Protein AF-A0A8J4CU99-F1 (afdb_monomer_lite)

Foldseek 3Di:
DDDDDDDDDPDQDEDEDQAPDDPVPDPDVPPDDDAAHWYWYAYPVRLPAQAIEIEDEPRHDPVSVVVVCVVSVVSNHDYDYFHPAQLTPPRVVLLLQLQVLLVCVVVPVDQNVVQFVCCCVVVVDPTRSPLVQLVCWLVSSQVSLVRNCVRVVDCSSPGRVSSVVQVVVVQTHVVSCGHSDGHDPVVVVVVVVPPDPPDPDDDDDDDDDDDDD

pLDDT: mean 76.13, std 28.16, range [18.03, 98.81]

Secondary structure (DSSP, 8-state):
--------TTS--EEEESSSPPTTS-----SS--TT-EEEEEPSSTTT--EEEEEE-TT--HHHHHHHHHHHHHTT-EEEEEES-TTTTHHHHHHHHHHHHHHHHHTTSS-HHHHHHHHHHHH--SS-HHHHHHHH-HHHHHHHHHHHHHHHT-GGGPPPHHHHHHHHTT--BGGGTBSSSB--HHHHHHHHHTS------------PPP---

Radius of gyration: 19.96 Å; chains: 1; bounding box: 49×44×49 Å

Structure (mmCIF, N/CA/C/O backbone):
data_AF-A0A8J4CU99-F1
#
_entry.id   AF-A0A8J4CU99-F1
#
loop_
_atom_site.group_PDB
_atom_site.id
_atom_site.type_symbol
_atom_site.label_atom_id
_atom_site.label_alt_id
_atom_site.label_comp_id
_atom_site.label_asym_id
_atom_site.label_entity_id
_atom_site.label_seq_id
_atom_site.pdbx_PDB_ins_code
_atom_site.Cartn_x
_atom_site.Cartn_y
_atom_site.Cartn_z
_atom_site.occupancy
_atom_site.B_iso_or_equiv
_atom_site.auth_seq_id
_atom_site.auth_comp_id
_atom_site.auth_asym_id
_atom_site.auth_atom_id
_atom_site.pdbx_PDB_model_num
ATOM 1 N N . MET A 1 1 ? -27.241 -23.801 5.146 1.00 23.47 1 MET A N 1
ATOM 2 C CA . MET A 1 1 ? -27.797 -23.523 6.485 1.00 23.47 1 MET A CA 1
ATOM 3 C C . MET A 1 1 ? -26.844 -22.565 7.186 1.00 23.47 1 MET A C 1
ATOM 5 O O . MET A 1 1 ? -25.828 -22.997 7.704 1.00 23.47 1 MET A O 1
ATOM 9 N N . HIS A 1 2 ? -27.080 -21.258 7.044 1.00 20.94 2 HIS A N 1
ATOM 10 C CA . HIS A 1 2 ? -26.282 -20.214 7.691 1.00 20.94 2 HIS A CA 1
ATOM 11 C C . HIS A 1 2 ? -26.935 -19.904 9.037 1.00 20.94 2 HIS A C 1
ATOM 13 O O . HIS A 1 2 ? -28.030 -19.348 9.075 1.00 20.94 2 HIS A O 1
ATOM 19 N N . SER A 1 3 ? -26.286 -20.301 10.127 1.00 18.03 3 SER A N 1
ATOM 20 C CA . SER A 1 3 ? -26.718 -19.954 11.478 1.00 18.03 3 SER A CA 1
ATOM 21 C C . SER A 1 3 ? -26.301 -18.515 11.772 1.00 18.03 3 SER A C 1
ATOM 23 O O . SER A 1 3 ? -25.169 -18.248 12.167 1.00 18.03 3 SER A O 1
ATOM 25 N N . SER A 1 4 ? -27.210 -17.573 11.537 1.00 20.98 4 SER A N 1
ATOM 26 C CA . SER A 1 4 ? -27.102 -16.212 12.058 1.00 20.98 4 SER A CA 1
ATOM 27 C C . SER A 1 4 ? -27.555 -16.223 13.514 1.00 20.98 4 SER A C 1
ATOM 29 O O . SER A 1 4 ? -28.749 -16.256 13.795 1.00 20.98 4 SER A O 1
ATOM 31 N N . VAL A 1 5 ? -26.604 -16.214 14.443 1.00 19.91 5 VAL A N 1
ATOM 32 C CA . VAL A 1 5 ? -26.898 -15.981 15.859 1.00 19.91 5 VAL A CA 1
ATOM 33 C C . VAL A 1 5 ? -27.172 -14.484 16.026 1.00 19.91 5 VAL A C 1
ATOM 35 O O . VAL A 1 5 ? -26.276 -13.660 15.855 1.00 19.91 5 VAL A O 1
ATOM 38 N N . HIS A 1 6 ? -28.432 -14.128 16.284 1.00 22.41 6 HIS A N 1
ATOM 39 C CA . HIS A 1 6 ? -28.794 -12.820 16.830 1.00 22.41 6 HIS A CA 1
ATOM 40 C C . HIS A 1 6 ? -28.387 -12.799 18.308 1.00 22.41 6 HIS A C 1
ATOM 42 O O . HIS A 1 6 ? -28.876 -13.615 19.085 1.00 22.41 6 HIS A O 1
ATOM 48 N N . CYS A 1 7 ? -27.499 -11.879 18.686 1.00 20.30 7 CYS A N 1
ATOM 49 C CA . CYS A 1 7 ? -27.219 -11.547 20.083 1.00 20.30 7 CYS A CA 1
ATOM 50 C C . CYS A 1 7 ? -27.719 -10.128 20.381 1.00 20.30 7 CYS A C 1
ATOM 52 O O . CYS A 1 7 ? 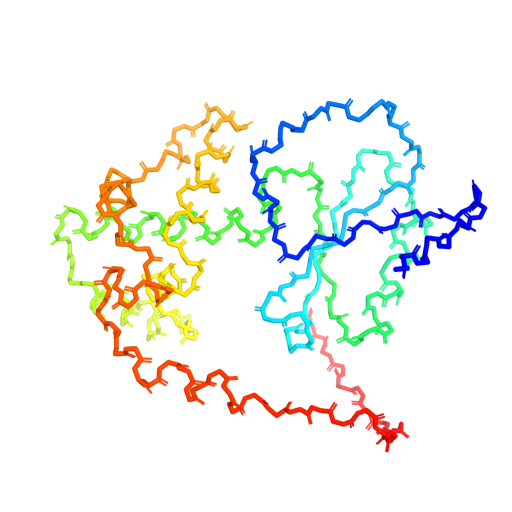-27.592 -9.233 19.543 1.00 20.30 7 CYS A O 1
ATOM 54 N N . ASP A 1 8 ? -28.297 -9.971 21.571 1.00 21.59 8 ASP A N 1
ATOM 55 C CA . ASP A 1 8 ? -29.027 -8.800 22.058 1.00 21.59 8 ASP A CA 1
ATOM 56 C C . ASP A 1 8 ? -28.278 -7.456 21.975 1.00 21.59 8 ASP A C 1
ATOM 58 O O . ASP A 1 8 ? -27.052 -7.364 22.053 1.00 21.59 8 ASP A O 1
ATOM 62 N N . HIS A 1 9 ? -29.077 -6.390 21.871 1.00 28.03 9 HIS A N 1
ATOM 63 C CA . HIS A 1 9 ? -28.751 -4.978 21.614 1.00 28.03 9 HIS A CA 1
ATOM 64 C C . HIS A 1 9 ? -27.894 -4.228 22.665 1.00 28.03 9 HIS A C 1
ATOM 66 O O . HIS A 1 9 ? -27.931 -2.999 22.713 1.00 28.03 9 HIS A O 1
ATOM 72 N N . HIS A 1 10 ? -27.079 -4.906 23.475 1.00 27.59 10 HIS A N 1
ATOM 73 C CA . HIS A 1 10 ? -26.341 -4.264 24.577 1.00 27.59 10 HIS A CA 1
ATOM 74 C C . HIS A 1 10 ? -24.817 -4.462 24.591 1.00 27.59 10 HIS A C 1
ATOM 76 O O . HIS A 1 10 ? -24.167 -4.026 25.540 1.00 27.59 10 HIS A O 1
ATOM 82 N N . LEU A 1 11 ? -24.212 -5.049 23.552 1.00 27.56 11 LEU A N 1
ATOM 83 C CA . LEU A 1 11 ? -22.755 -5.235 23.492 1.00 27.56 11 LEU A CA 1
ATOM 84 C C . LEU A 1 11 ? -22.068 -4.250 22.524 1.00 27.56 11 LEU A C 1
ATOM 86 O O . LEU A 1 11 ? -22.518 -4.111 21.383 1.00 27.56 11 LEU A O 1
ATOM 90 N N . PRO A 1 12 ? -20.962 -3.591 22.936 1.00 39.47 12 PRO A N 1
ATOM 91 C CA . PRO A 1 12 ? -20.172 -2.730 22.059 1.00 39.47 12 PRO A CA 1
ATOM 92 C C . PRO A 1 12 ? -19.616 -3.548 20.885 1.00 39.47 12 PRO A C 1
ATOM 94 O O . PRO A 1 12 ? -18.870 -4.511 21.066 1.00 39.47 12 PRO A O 1
ATOM 97 N N . PHE A 1 13 ? -20.019 -3.188 19.666 1.00 40.94 13 PHE A N 1
ATOM 98 C CA . PHE A 1 13 ? -19.756 -3.986 18.471 1.00 40.94 13 PHE A CA 1
ATOM 99 C C . PHE A 1 13 ? -18.403 -3.602 17.857 1.00 40.94 13 PHE A C 1
ATOM 101 O O . PHE A 1 13 ? -18.239 -2.508 17.312 1.00 40.94 13 PHE A O 1
ATOM 108 N N . ALA A 1 14 ? -17.433 -4.514 17.913 1.00 43.56 14 ALA A N 1
ATOM 109 C CA . ALA A 1 14 ? -16.192 -4.396 17.160 1.00 43.56 14 ALA A CA 1
ATOM 110 C C . ALA A 1 14 ? -16.383 -4.980 15.755 1.00 43.56 14 ALA A C 1
ATOM 112 O O . ALA A 1 14 ? -16.791 -6.132 15.602 1.00 43.56 14 ALA A O 1
ATOM 113 N N . ARG A 1 15 ? -16.098 -4.194 14.711 1.00 43.00 15 ARG A N 1
ATOM 114 C CA . ARG A 1 15 ? -16.152 -4.689 13.327 1.00 43.00 15 ARG A CA 1
ATOM 115 C C . ARG A 1 15 ? -14.760 -5.150 12.887 1.00 43.00 15 ARG A C 1
ATOM 117 O O . ARG A 1 15 ? -13.876 -4.297 12.772 1.00 43.00 15 ARG A O 1
ATOM 124 N N . PRO A 1 16 ? -14.553 -6.452 12.611 1.00 36.38 16 PRO A N 1
ATOM 125 C CA . PRO A 1 16 ? -13.309 -6.915 12.015 1.00 36.38 16 PRO A CA 1
ATOM 126 C C . PRO A 1 16 ? -13.225 -6.438 10.559 1.00 36.38 16 PRO A C 1
ATOM 128 O O . PRO A 1 16 ? -14.127 -6.685 9.759 1.00 36.38 16 PRO A O 1
ATOM 131 N N . SER A 1 17 ? -12.132 -5.766 10.209 1.00 42.22 17 SER A N 1
ATOM 132 C CA . SER A 1 17 ? -11.737 -5.484 8.827 1.00 42.22 17 SER A CA 1
ATOM 133 C C . SER A 1 17 ? -10.393 -6.170 8.592 1.00 42.22 17 SER A C 1
ATOM 135 O O . SER A 1 17 ? -9.425 -5.877 9.284 1.00 42.22 17 SER A O 1
ATOM 137 N N . VAL A 1 18 ? -10.326 -7.112 7.651 1.00 35.59 18 VAL A N 1
ATOM 138 C CA . VAL A 1 18 ? -9.086 -7.861 7.321 1.00 35.59 18 VAL A CA 1
ATOM 139 C C . VAL A 1 18 ? -8.339 -7.229 6.126 1.00 35.59 18 VAL A C 1
ATOM 141 O O . VAL A 1 18 ? -7.231 -7.615 5.786 1.00 35.59 18 VAL A O 1
ATOM 144 N N . ALA A 1 19 ? -8.949 -6.222 5.502 1.00 37.00 19 ALA A N 1
ATOM 145 C CA . ALA A 1 19 ? -8.417 -5.330 4.473 1.00 37.00 19 ALA A CA 1
ATOM 146 C C . ALA A 1 19 ? -9.423 -4.166 4.321 1.00 37.00 19 ALA A C 1
ATOM 148 O O . ALA A 1 19 ? -10.561 -4.302 4.801 1.00 37.00 19 ALA A O 1
ATOM 149 N N . PRO A 1 20 ? -9.096 -3.030 3.673 1.00 38.88 20 PRO A N 1
ATOM 150 C CA . PRO A 1 20 ? -10.145 -2.146 3.169 1.00 38.88 20 PRO A CA 1
ATOM 151 C C . PRO A 1 20 ? -11.068 -2.962 2.234 1.00 38.88 20 PRO A C 1
ATOM 153 O O . PRO A 1 20 ? -10.564 -3.663 1.359 1.00 38.88 20 PRO A O 1
ATOM 156 N N . PRO A 1 21 ? -12.402 -2.943 2.421 1.00 35.09 21 PRO A N 1
ATOM 157 C CA . PRO A 1 21 ? -13.300 -3.801 1.649 1.00 35.09 21 PRO A CA 1
ATOM 158 C C . PRO A 1 21 ? -13.277 -3.441 0.149 1.00 35.09 21 PRO A C 1
ATOM 160 O O . PRO A 1 21 ? -13.178 -2.254 -0.173 1.00 35.09 21 PRO A O 1
ATOM 163 N N . PRO A 1 22 ? -13.428 -4.418 -0.769 1.00 30.19 22 PRO A N 1
ATOM 164 C CA . PRO A 1 22 ? -13.605 -4.145 -2.196 1.00 30.19 22 PRO A CA 1
ATOM 165 C C . PRO A 1 22 ? -14.928 -3.389 -2.444 1.00 30.19 22 PRO A C 1
ATOM 167 O O . PRO A 1 22 ? -15.992 -3.816 -1.993 1.00 30.19 22 PRO A O 1
ATOM 170 N N . LEU A 1 23 ? -14.874 -2.251 -3.150 1.00 44.03 23 LEU A N 1
ATOM 171 C CA . LEU A 1 23 ? -15.998 -1.305 -3.309 1.00 44.03 23 LEU A CA 1
ATOM 172 C C . LEU A 1 23 ? -16.921 -1.553 -4.517 1.00 44.03 23 LEU A C 1
ATOM 174 O O . LEU A 1 23 ? -17.523 -0.612 -5.028 1.00 44.03 23 LEU A O 1
ATOM 178 N N . SER A 1 24 ? -17.168 -2.797 -4.937 1.00 27.05 24 SER A N 1
ATOM 179 C CA . SER A 1 24 ? -18.391 -3.039 -5.736 1.00 27.05 24 SER A CA 1
ATOM 180 C C . SER A 1 24 ? -19.668 -2.738 -4.930 1.00 27.05 24 SER A C 1
ATOM 182 O O . SER A 1 24 ? -20.753 -2.618 -5.495 1.00 27.05 24 SER A O 1
ATOM 184 N N . ARG A 1 25 ? -19.543 -2.547 -3.607 1.00 27.17 25 ARG A N 1
ATOM 185 C CA . ARG A 1 25 ? -20.559 -1.924 -2.763 1.00 27.17 25 ARG A CA 1
ATOM 186 C C . ARG A 1 25 ? -20.193 -0.474 -2.442 1.00 27.17 25 ARG A C 1
ATOM 188 O O . ARG A 1 25 ? -19.181 -0.260 -1.770 1.00 27.17 25 ARG A O 1
ATOM 195 N N . PRO A 1 26 ? -21.030 0.516 -2.806 1.00 25.38 26 PRO A N 1
ATOM 196 C CA . PRO A 1 26 ? -20.920 1.835 -2.203 1.00 25.38 26 PRO A CA 1
ATOM 197 C C . PRO A 1 26 ? -21.005 1.692 -0.678 1.00 25.38 26 PRO A C 1
ATOM 199 O O . PRO A 1 26 ? -21.871 0.978 -0.158 1.00 25.38 26 PRO A O 1
ATOM 202 N N . ARG A 1 27 ? -20.125 2.385 0.060 1.00 33.06 27 ARG A N 1
ATOM 203 C CA . ARG A 1 27 ? -20.411 2.703 1.463 1.00 33.06 27 ARG A CA 1
ATOM 204 C C . ARG A 1 27 ? -21.620 3.629 1.441 1.00 33.06 27 ARG A C 1
ATOM 206 O O . ARG A 1 27 ? -21.478 4.844 1.362 1.00 33.06 27 ARG A O 1
ATOM 213 N N . HIS A 1 28 ? -22.818 3.051 1.486 1.00 24.16 28 HIS A N 1
ATOM 214 C CA . HIS A 1 28 ? -23.961 3.792 1.983 1.00 24.16 28 HIS A CA 1
ATOM 215 C C . HIS A 1 28 ? -23.549 4.359 3.345 1.00 24.16 28 HIS A C 1
ATOM 217 O O . HIS A 1 28 ? -22.939 3.616 4.124 1.00 24.16 28 HIS A O 1
ATOM 223 N N . PRO A 1 29 ? -23.834 5.637 3.646 1.00 27.77 29 PRO A N 1
ATOM 224 C CA . PRO A 1 29 ? -23.777 6.106 5.016 1.00 27.77 29 PRO A CA 1
ATOM 225 C C . PRO A 1 29 ? -24.742 5.209 5.786 1.00 27.77 29 PRO A C 1
ATOM 227 O O . PRO A 1 29 ? -25.960 5.340 5.672 1.00 27.77 29 PRO A O 1
ATOM 230 N N . THR A 1 30 ? -24.212 4.189 6.460 1.00 30.78 30 THR A N 1
ATOM 231 C CA . THR A 1 30 ? -25.012 3.341 7.330 1.00 30.78 30 THR A CA 1
ATOM 232 C C . THR A 1 30 ? -25.682 4.288 8.306 1.00 30.78 30 THR A C 1
ATOM 234 O O . THR A 1 30 ? -25.006 5.078 8.964 1.00 30.78 30 THR A O 1
ATOM 237 N N . ARG A 1 31 ? -27.019 4.269 8.284 1.00 28.72 31 ARG A N 1
ATOM 238 C CA . ARG A 1 31 ? -27.893 5.064 9.146 1.00 28.72 31 ARG A CA 1
ATOM 239 C C . ARG A 1 31 ? -27.323 5.085 10.564 1.00 28.72 31 ARG A C 1
ATOM 241 O O . ARG A 1 31 ? -27.053 4.025 11.114 1.00 28.72 31 ARG A O 1
ATOM 248 N N . ALA A 1 32 ? -27.233 6.299 11.101 1.00 32.19 32 ALA A N 1
ATOM 249 C CA . ALA A 1 32 ? -26.902 6.645 12.476 1.00 32.19 32 ALA A CA 1
ATOM 250 C C . ALA A 1 32 ? -25.485 6.270 12.946 1.00 32.19 32 ALA A C 1
ATOM 252 O O . ALA A 1 32 ? -25.076 5.113 12.979 1.00 32.19 32 ALA A O 1
ATOM 253 N N . ALA A 1 33 ? -24.768 7.296 13.405 1.00 37.94 33 ALA A N 1
ATOM 254 C CA . ALA A 1 33 ? -23.780 7.156 14.457 1.00 37.94 33 ALA A CA 1
ATOM 255 C C . ALA A 1 33 ? -24.426 6.378 15.615 1.00 37.94 33 ALA A C 1
ATOM 257 O O . ALA A 1 33 ? -25.250 6.915 16.346 1.00 37.94 33 ALA A O 1
ATOM 258 N N . THR A 1 34 ? -24.132 5.088 15.728 1.00 43.25 34 THR A N 1
ATOM 259 C CA . THR A 1 34 ? -24.456 4.330 16.933 1.00 43.25 34 THR A CA 1
ATOM 260 C C . THR A 1 34 ? -23.313 4.565 17.905 1.00 43.25 34 THR A C 1
ATOM 262 O O . THR A 1 34 ? -22.164 4.242 17.580 1.00 43.25 34 THR A O 1
ATOM 265 N N . ASP A 1 35 ? -23.619 5.152 19.053 1.00 47.72 35 ASP A N 1
ATOM 266 C CA . ASP A 1 35 ? -22.682 5.353 20.153 1.00 47.72 35 ASP A CA 1
ATOM 267 C C . ASP A 1 35 ? -21.872 4.070 20.431 1.00 47.72 35 ASP A C 1
ATOM 269 O O . ASP A 1 35 ? -22.433 2.980 20.535 1.00 47.72 35 ASP A O 1
ATOM 273 N N . GLY A 1 36 ? -20.540 4.180 20.523 1.00 65.56 36 GLY A N 1
ATOM 274 C CA . GLY A 1 36 ? -19.698 3.080 21.015 1.00 65.56 36 GLY A CA 1
ATOM 275 C C . GLY A 1 36 ? -19.287 1.983 20.018 1.00 65.56 36 GLY A C 1
ATOM 276 O O . GLY A 1 36 ? -19.202 0.824 20.407 1.00 65.56 36 GLY A O 1
ATOM 277 N N . GLN A 1 37 ? -18.975 2.300 18.756 1.00 78.94 37 GLN A N 1
ATOM 278 C CA . GLN A 1 37 ? -18.249 1.364 17.869 1.00 78.94 37 GLN A CA 1
ATOM 279 C C . GLN A 1 37 ? -16.752 1.695 17.787 1.00 78.94 37 GLN A C 1
ATOM 281 O O . GLN A 1 37 ? -16.358 2.856 17.911 1.00 78.94 37 GLN A O 1
ATOM 286 N N . VAL A 1 38 ? -15.917 0.680 17.548 1.00 87.19 38 VAL A N 1
ATOM 287 C CA . VAL A 1 38 ? -14.475 0.810 17.268 1.00 87.19 38 VAL A CA 1
ATOM 288 C C . VAL A 1 38 ? -14.093 -0.099 16.099 1.00 87.19 38 VAL A C 1
ATOM 290 O O . VAL A 1 38 ? -14.557 -1.241 16.007 1.00 87.19 38 VAL A O 1
ATOM 293 N N . GLY A 1 39 ? -13.277 0.411 15.176 1.00 88.69 39 GLY A N 1
ATOM 294 C CA . GLY A 1 39 ? -12.751 -0.384 14.068 1.00 88.69 39 GLY A CA 1
ATOM 295 C C . GLY A 1 39 ? -11.591 -1.261 14.530 1.00 88.69 39 GLY A C 1
ATOM 296 O O . GLY A 1 39 ? -10.720 -0.777 15.248 1.00 88.69 39 GLY A O 1
ATOM 297 N N . MET A 1 40 ? -11.559 -2.529 14.111 1.00 91.44 40 MET A N 1
ATOM 298 C CA . MET A 1 40 ? -10.425 -3.430 14.344 1.00 91.44 40 MET A CA 1
ATOM 299 C C . MET A 1 40 ? -9.850 -3.884 13.007 1.00 91.44 40 MET A C 1
ATOM 301 O O . MET A 1 40 ? -10.506 -4.619 12.265 1.00 91.44 40 MET A O 1
ATOM 305 N N . HIS A 1 41 ? -8.631 -3.455 12.697 1.00 89.56 41 HIS A N 1
ATOM 306 C CA . HIS A 1 41 ? -7.947 -3.804 11.460 1.00 89.56 41 HIS A CA 1
ATOM 307 C C . HIS A 1 41 ? -6.827 -4.818 11.720 1.00 89.56 41 HIS A C 1
ATOM 309 O O . HIS A 1 41 ? -5.820 -4.505 12.356 1.00 89.56 41 HIS A O 1
ATOM 315 N N . PHE A 1 42 ? -7.027 -6.046 11.238 1.00 89.00 42 PHE A N 1
ATOM 316 C CA . PHE A 1 42 ? -6.066 -7.142 11.368 1.00 89.00 42 PHE A CA 1
ATOM 317 C C . PHE A 1 42 ? -5.151 -7.193 10.151 1.00 89.00 42 PHE A C 1
ATOM 319 O O . PHE A 1 42 ? -5.621 -7.149 9.016 1.00 89.00 42 PHE A O 1
ATOM 326 N N . MET A 1 43 ? -3.855 -7.355 10.393 1.00 84.62 43 MET A N 1
ATOM 327 C CA . MET A 1 43 ? -2.870 -7.495 9.323 1.00 84.62 43 MET A CA 1
ATOM 328 C C . MET A 1 43 ? -2.875 -8.924 8.769 1.00 84.62 43 MET A C 1
ATOM 330 O O . MET A 1 43 ? -3.001 -9.884 9.526 1.00 84.62 43 MET A O 1
ATOM 334 N N . HIS A 1 44 ? -2.727 -9.081 7.454 1.00 80.31 44 HIS A N 1
ATOM 335 C CA . HIS A 1 44 ? -2.720 -10.394 6.811 1.00 80.31 44 HIS A CA 1
ATOM 336 C C . HIS A 1 44 ? -1.314 -11.033 6.813 1.00 80.31 44 HIS A C 1
ATOM 338 O O . HIS A 1 44 ? -0.350 -10.334 6.501 1.00 80.31 44 HIS A O 1
ATOM 344 N N . PRO A 1 45 ? -1.183 -12.349 7.079 1.00 85.62 45 PRO A N 1
ATOM 345 C CA . PRO A 1 45 ? -2.218 -13.267 7.568 1.00 85.62 45 PRO A CA 1
ATOM 346 C C . PRO A 1 45 ? -2.587 -13.022 9.039 1.00 85.62 45 PRO A C 1
ATOM 348 O O . PRO A 1 45 ? -1.721 -12.995 9.914 1.00 85.62 45 PRO A O 1
ATOM 351 N N . ALA A 1 46 ? -3.890 -12.919 9.324 1.00 84.62 46 ALA A N 1
ATOM 352 C CA . ALA A 1 46 ? -4.398 -12.526 10.642 1.00 84.62 46 ALA A CA 1
ATOM 353 C C . ALA A 1 46 ? -3.951 -13.424 11.811 1.00 84.62 46 ALA A C 1
ATOM 355 O O . ALA A 1 46 ? -3.695 -12.875 12.881 1.00 84.62 46 ALA A O 1
ATOM 356 N N . PRO A 1 47 ? -3.803 -14.758 11.678 1.00 88.56 47 PRO A N 1
ATOM 357 C CA . PRO A 1 47 ? -3.287 -15.584 12.774 1.00 88.56 47 PRO A CA 1
ATOM 358 C C . PRO A 1 47 ? -1.816 -15.300 13.098 1.00 88.56 47 PRO A C 1
ATOM 360 O O . PRO A 1 47 ? -1.451 -15.262 14.270 1.00 88.56 47 PRO A O 1
ATOM 363 N N . VAL A 1 48 ? -0.998 -15.027 12.077 1.00 90.12 48 VAL A N 1
ATOM 364 C CA . VAL A 1 48 ? 0.467 -14.954 12.186 1.00 90.12 48 VAL A CA 1
ATOM 365 C C . VAL A 1 48 ? 0.945 -13.560 12.578 1.00 90.12 48 VAL A C 1
ATOM 367 O O . VAL A 1 48 ? 1.823 -13.430 13.426 1.00 90.12 48 VAL A O 1
ATOM 370 N N . VAL A 1 49 ? 0.371 -12.500 12.002 1.00 90.38 49 VAL A N 1
ATOM 371 C CA . VAL A 1 49 ? 0.858 -11.139 12.265 1.00 90.38 49 VAL A CA 1
ATOM 372 C C . VAL A 1 49 ? 0.408 -10.684 13.661 1.00 90.38 49 VAL A C 1
ATOM 374 O O . VAL A 1 49 ? -0.798 -10.644 13.925 1.00 90.38 49 VAL A O 1
ATOM 377 N N . PRO A 1 50 ? 1.322 -10.327 14.584 1.00 94.06 50 PRO A N 1
ATOM 378 C CA . PRO A 1 50 ? 0.994 -10.044 15.984 1.00 94.06 50 PRO A CA 1
ATOM 379 C C . PRO A 1 50 ? 0.508 -8.602 16.194 1.00 94.06 50 PRO A C 1
ATOM 381 O O . PRO A 1 50 ? 0.776 -8.004 17.231 1.00 94.06 50 PRO A O 1
ATOM 384 N N . LEU A 1 51 ? -0.186 -8.016 15.216 1.00 93.81 51 LEU A N 1
ATOM 385 C CA . LEU A 1 51 ? -0.625 -6.623 15.249 1.00 93.81 51 LEU A CA 1
ATOM 386 C C . LEU A 1 51 ? -2.098 -6.504 14.866 1.00 93.81 51 LEU A C 1
ATOM 388 O O . LEU A 1 51 ? -2.547 -7.077 13.870 1.00 93.81 51 LEU A O 1
ATOM 392 N N . VAL A 1 52 ? -2.818 -5.688 15.626 1.00 94.25 52 VAL A N 1
ATOM 393 C CA . VAL A 1 52 ? -4.124 -5.154 15.253 1.00 94.25 52 VAL A CA 1
ATOM 394 C C . VAL A 1 52 ? -4.135 -3.648 15.475 1.00 94.25 52 VAL A C 1
ATOM 396 O O . VAL A 1 52 ? -3.607 -3.137 16.465 1.00 94.25 52 VAL A O 1
ATOM 399 N N . GLU A 1 53 ? -4.746 -2.934 14.542 1.00 93.19 53 GLU A N 1
ATOM 400 C CA . GLU A 1 53 ? -4.961 -1.500 14.648 1.00 93.19 53 GLU A CA 1
ATOM 401 C C . GLU A 1 53 ? -6.394 -1.207 15.102 1.00 93.19 53 GLU A C 1
ATOM 403 O O . GLU A 1 53 ? -7.357 -1.656 14.475 1.00 93.19 53 GLU A O 1
ATOM 408 N N . LEU A 1 54 ? -6.537 -0.454 16.196 1.00 93.81 54 LEU A N 1
ATOM 409 C CA . LEU A 1 54 ? -7.821 0.019 16.706 1.00 93.81 54 LEU A CA 1
ATOM 410 C C . LEU A 1 54 ? -8.089 1.448 16.230 1.00 93.81 54 LEU A C 1
ATOM 412 O O . LEU A 1 54 ? -7.432 2.389 16.678 1.00 93.81 54 LEU A O 1
ATOM 416 N N . ALA A 1 55 ? -9.086 1.611 15.363 1.00 90.62 55 ALA A N 1
ATOM 417 C CA . ALA A 1 55 ? -9.498 2.904 14.825 1.00 90.62 55 ALA A CA 1
ATOM 418 C C . ALA A 1 55 ? -10.664 3.487 15.639 1.00 90.62 55 ALA A C 1
ATOM 420 O O . ALA A 1 55 ? -11.789 2.975 15.605 1.00 90.62 55 ALA A O 1
ATOM 421 N N . LYS A 1 56 ? -10.394 4.567 16.379 1.00 89.50 56 LYS A N 1
ATOM 422 C CA . LYS A 1 56 ? -11.376 5.297 17.191 1.00 89.50 56 LYS A CA 1
ATOM 423 C C . LYS A 1 56 ? -12.129 6.315 16.339 1.00 89.50 56 LYS A C 1
ATOM 425 O O . LYS A 1 56 ? -11.541 7.271 15.832 1.00 89.50 56 LYS A O 1
ATOM 430 N N . GLY A 1 57 ? -13.439 6.144 16.229 1.00 87.19 57 GLY A N 1
ATOM 431 C CA . GLY A 1 57 ? -14.336 7.179 15.733 1.00 87.19 57 GLY A CA 1
ATOM 432 C C . GLY A 1 57 ? -14.550 8.284 16.771 1.00 87.19 57 GLY A C 1
ATOM 433 O O . GLY A 1 57 ? -14.227 8.132 17.950 1.00 87.19 57 GLY A O 1
ATOM 434 N N . MET A 1 58 ? -15.149 9.397 16.340 1.00 85.19 58 MET A N 1
ATOM 435 C CA . MET A 1 58 ? -15.457 10.545 17.211 1.00 85.19 58 MET A CA 1
ATOM 436 C C . MET A 1 58 ? -16.339 10.178 18.416 1.00 85.19 58 MET A C 1
ATOM 438 O O . MET A 1 58 ? -16.214 10.789 19.471 1.00 85.19 58 MET A O 1
ATOM 442 N N . HIS A 1 59 ? -17.199 9.166 18.264 1.00 86.38 59 HIS A N 1
ATOM 443 C CA . HIS A 1 59 ? -18.141 8.702 19.290 1.00 86.38 59 HIS A CA 1
ATOM 444 C C . HIS A 1 59 ? -17.739 7.354 19.916 1.00 86.38 59 HIS A C 1
ATOM 446 O O . HIS A 1 59 ? -18.552 6.691 20.563 1.00 86.38 59 HIS A O 1
ATOM 452 N N . THR A 1 60 ? -16.496 6.899 19.717 1.00 85.69 60 THR A N 1
ATOM 453 C CA . THR A 1 60 ? -16.007 5.677 20.369 1.00 85.69 60 THR A CA 1
ATOM 454 C C . THR A 1 60 ? -15.827 5.934 21.863 1.00 85.69 60 THR A C 1
ATOM 456 O O . THR A 1 60 ? -14.943 6.693 22.265 1.00 85.69 60 THR A O 1
ATOM 459 N N . SER A 1 61 ? -16.636 5.273 22.694 1.00 89.12 61 SER A N 1
ATOM 460 C CA . SER A 1 61 ? -16.509 5.367 24.149 1.00 89.12 61 SER A CA 1
ATOM 461 C C . SER A 1 61 ? -15.231 4.690 24.651 1.00 89.12 61 SER A C 1
ATOM 463 O O . SER A 1 61 ? -14.719 3.745 24.040 1.00 89.12 61 SER A O 1
ATOM 465 N N . GLN A 1 62 ? -14.730 5.148 25.800 1.00 90.94 62 GLN A N 1
ATOM 466 C CA . GLN A 1 62 ? -13.561 4.547 26.444 1.00 90.94 62 GLN A CA 1
ATOM 467 C C . GLN A 1 62 ? -13.797 3.063 26.766 1.00 90.94 62 GLN A C 1
ATOM 469 O O . GLN A 1 62 ? -12.946 2.233 26.464 1.00 90.94 62 GLN A O 1
ATOM 474 N N . GLN A 1 63 ? -14.991 2.720 27.259 1.00 92.75 63 GLN A N 1
ATOM 475 C CA . GLN A 1 63 ? -15.394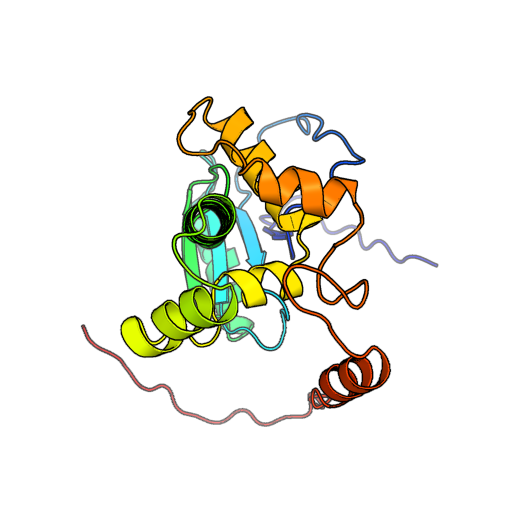 1.340 27.545 1.00 92.75 63 GLN A CA 1
ATOM 476 C C . GLN A 1 63 ? -15.343 0.437 26.301 1.00 92.75 63 GLN A C 1
ATOM 478 O O . GLN A 1 63 ? -14.844 -0.687 26.364 1.00 92.75 63 GLN A O 1
ATOM 483 N N . THR A 1 64 ? -15.832 0.925 25.156 1.00 91.25 64 THR A N 1
ATOM 484 C CA . THR A 1 64 ? -15.777 0.192 23.877 1.00 91.25 64 THR A CA 1
ATOM 485 C C . THR A 1 64 ? -14.333 -0.061 23.462 1.00 91.25 64 THR A C 1
ATOM 487 O O . THR A 1 64 ? -13.967 -1.177 23.094 1.00 91.25 64 THR A O 1
ATOM 490 N N . TYR A 1 65 ? -13.502 0.980 23.531 1.00 92.56 65 TYR A N 1
ATOM 491 C CA . TYR A 1 65 ? -12.089 0.891 23.187 1.00 92.56 65 TYR A CA 1
ATOM 492 C C . TYR A 1 65 ? -11.346 -0.107 24.086 1.00 92.56 65 TYR A C 1
ATOM 494 O O . TYR A 1 65 ? -10.614 -0.955 23.578 1.00 92.56 65 TYR A O 1
ATOM 502 N N . GLU A 1 66 ? -11.561 -0.055 25.401 1.00 95.44 66 GLU A N 1
ATOM 503 C CA . GLU A 1 66 ? -10.945 -0.979 26.359 1.00 95.44 66 GLU A CA 1
ATOM 504 C C . GLU A 1 66 ? -11.401 -2.421 26.141 1.00 95.44 66 GLU A C 1
ATOM 506 O O . GLU A 1 66 ? -10.575 -3.331 26.181 1.00 95.44 66 GLU A O 1
ATOM 511 N N . SER A 1 67 ? -12.680 -2.630 25.815 1.00 94.38 67 SER A N 1
ATOM 512 C CA . SER A 1 67 ? -13.214 -3.955 25.482 1.00 94.38 67 SER A CA 1
ATOM 513 C C . SER A 1 67 ? -12.533 -4.535 24.238 1.00 94.38 67 SER A C 1
ATOM 515 O O . SER A 1 67 ? -12.072 -5.677 24.255 1.00 94.38 67 SER A O 1
ATOM 517 N N . ALA A 1 68 ? -12.390 -3.741 23.172 1.00 93.88 68 ALA A N 1
ATOM 518 C CA . ALA A 1 68 ? -11.707 -4.174 21.952 1.00 93.88 68 ALA A CA 1
ATOM 519 C C . ALA A 1 68 ? -10.198 -4.379 22.153 1.00 93.88 68 ALA A C 1
ATOM 521 O O . ALA A 1 68 ? -9.623 -5.320 21.604 1.00 93.88 68 ALA A O 1
ATOM 522 N N . ARG A 1 69 ? -9.554 -3.533 22.965 1.00 95.81 69 ARG A N 1
ATOM 523 C CA . ARG A 1 69 ? -8.143 -3.688 23.342 1.00 95.81 69 ARG A CA 1
ATOM 524 C C . ARG A 1 69 ? -7.920 -4.975 24.123 1.00 95.81 69 ARG A C 1
ATOM 526 O O . ARG A 1 69 ? -7.000 -5.720 23.800 1.00 95.81 69 ARG A O 1
ATOM 533 N N . SER A 1 70 ? -8.778 -5.244 25.101 1.00 96.56 70 SER A N 1
ATOM 534 C CA . SER A 1 70 ? -8.746 -6.478 25.877 1.00 96.56 70 SER A CA 1
ATOM 535 C C . SER A 1 70 ? -8.915 -7.683 24.956 1.00 96.56 70 SER A C 1
ATOM 537 O O . SER A 1 70 ? -8.079 -8.582 24.976 1.00 96.56 70 SER A O 1
ATOM 539 N N . LEU A 1 71 ? -9.910 -7.676 24.063 1.00 95.69 71 LEU A N 1
ATOM 540 C CA . LEU A 1 71 ? -10.102 -8.746 23.079 1.00 95.69 71 LEU A CA 1
ATOM 541 C C . LEU A 1 71 ? -8.847 -8.978 22.221 1.00 95.69 71 LEU A C 1
ATOM 543 O O . LEU A 1 71 ? -8.407 -10.114 22.068 1.00 95.69 71 LEU A O 1
ATOM 547 N N . ALA A 1 72 ? -8.243 -7.916 21.690 1.00 94.56 72 ALA A N 1
ATOM 548 C CA . ALA A 1 72 ? -7.010 -8.007 20.912 1.00 94.56 72 ALA A CA 1
ATOM 549 C C . ALA A 1 72 ? -5.859 -8.660 21.696 1.00 94.56 72 ALA A C 1
ATOM 551 O O . ALA A 1 72 ? -5.177 -9.541 21.173 1.00 94.56 72 ALA A O 1
ATOM 552 N N . GLN A 1 73 ? -5.682 -8.271 22.959 1.00 95.38 73 GLN A N 1
ATOM 553 C CA . GLN A 1 73 ? -4.657 -8.835 23.838 1.00 95.38 73 GLN A CA 1
ATOM 554 C C . GLN A 1 73 ? -4.919 -10.314 24.149 1.00 95.38 73 GLN A C 1
ATOM 556 O O . GLN A 1 73 ? -3.984 -11.111 24.112 1.00 95.38 73 GLN A O 1
ATOM 561 N N . HIS A 1 74 ? -6.179 -10.705 24.369 1.00 96.38 74 HIS A N 1
ATOM 562 C CA . HIS A 1 74 ? -6.564 -12.111 24.544 1.00 96.38 74 HIS A CA 1
ATOM 563 C C . HIS A 1 74 ? -6.262 -12.960 23.300 1.00 96.38 74 HIS A C 1
ATOM 565 O O . HIS A 1 74 ? -5.943 -14.139 23.422 1.00 96.38 74 HIS A O 1
ATOM 571 N N . LEU A 1 75 ? -6.306 -12.362 22.107 1.00 94.62 75 LEU A N 1
ATOM 572 C CA . LEU A 1 75 ? -5.919 -13.002 20.845 1.00 94.62 75 LEU A CA 1
ATOM 573 C C . LEU A 1 75 ? -4.396 -12.997 20.599 1.00 94.62 75 LEU A C 1
ATOM 575 O O . LEU A 1 75 ? -3.953 -13.336 19.500 1.00 94.62 75 LEU A O 1
ATOM 579 N N . GLY A 1 76 ? -3.590 -12.578 21.581 1.00 95.12 76 GLY A N 1
ATOM 580 C CA . GLY A 1 76 ? -2.134 -12.483 21.459 1.00 95.12 76 GLY A CA 1
ATOM 581 C C . GLY A 1 76 ? -1.670 -11.384 20.499 1.00 95.12 76 GLY A C 1
ATOM 582 O O . GLY A 1 76 ? -0.570 -11.472 19.954 1.00 95.12 76 GLY A O 1
ATOM 583 N N . LYS A 1 77 ? -2.506 -10.370 20.235 1.00 94.56 77 LYS A N 1
ATOM 584 C CA . LYS A 1 77 ? -2.172 -9.251 19.346 1.00 94.56 77 LYS A CA 1
ATOM 585 C C . LYS A 1 77 ? -1.673 -8.050 20.138 1.00 94.56 77 LYS A C 1
ATOM 587 O O . LYS A 1 77 ? -2.296 -7.619 21.108 1.00 94.56 77 LYS A O 1
ATOM 592 N N . SER A 1 78 ? -0.593 -7.451 19.652 1.00 96.50 78 SER A N 1
ATOM 593 C CA . SER A 1 78 ? -0.203 -6.095 20.020 1.00 96.50 78 SER A CA 1
ATOM 594 C C . SER A 1 78 ? -1.162 -5.095 19.381 1.00 96.50 78 SER A C 1
ATOM 596 O O . SER A 1 78 ? -1.636 -5.292 18.261 1.00 96.50 78 SER A O 1
ATOM 598 N N . VAL A 1 79 ? -1.445 -4.010 20.098 1.00 95.56 79 VAL A N 1
ATOM 599 C CA . VAL A 1 79 ? -2.422 -2.997 19.687 1.00 95.56 79 VAL A CA 1
ATOM 600 C C . VAL A 1 79 ? -1.711 -1.699 19.335 1.00 95.56 79 VAL A C 1
ATOM 602 O O . VAL A 1 79 ? -1.011 -1.138 20.178 1.00 95.56 79 VAL A O 1
ATOM 605 N N . CYS A 1 80 ? -1.957 -1.179 18.135 1.00 95.50 80 CYS A N 1
ATOM 606 C CA . CYS A 1 80 ? -1.746 0.234 17.817 1.00 95.50 80 CYS A CA 1
ATOM 607 C C . CYS A 1 80 ? -3.095 0.957 17.719 1.00 95.50 80 CYS A C 1
ATOM 609 O O . CYS A 1 80 ? -4.131 0.335 17.481 1.00 95.50 80 CYS A O 1
ATOM 611 N N . VAL A 1 81 ? -3.099 2.269 17.952 1.00 94.19 81 VAL A N 1
ATOM 612 C CA . VAL A 1 81 ? -4.334 3.061 18.034 1.00 94.19 81 VAL A CA 1
ATOM 613 C C . VAL A 1 81 ? -4.264 4.221 17.064 1.00 94.19 81 VAL A C 1
ATOM 615 O O . VAL A 1 81 ? -3.275 4.952 17.035 1.00 94.19 81 VAL A O 1
ATOM 618 N N . SER A 1 82 ? -5.340 4.421 16.318 1.00 90.56 82 SER A N 1
ATOM 619 C CA . SER A 1 82 ? -5.497 5.543 15.404 1.00 90.56 82 SER A CA 1
ATOM 620 C C . SER A 1 82 ? -6.877 6.167 15.528 1.00 90.56 82 SER A C 1
ATOM 622 O O . SER A 1 82 ? -7.801 5.592 16.103 1.00 90.56 82 SER A O 1
ATOM 624 N N . MET A 1 83 ? -7.021 7.385 15.013 1.00 90.25 83 MET A N 1
ATOM 625 C CA . MET A 1 83 ? -8.344 7.954 14.771 1.00 90.25 83 MET A CA 1
ATOM 626 C C . MET A 1 83 ? -8.889 7.390 13.460 1.00 90.25 83 MET A C 1
ATOM 628 O O . MET A 1 83 ? -8.112 7.167 12.530 1.00 90.25 83 MET A O 1
ATOM 632 N N . ASP A 1 84 ? -10.207 7.213 13.363 1.00 85.50 84 ASP A N 1
ATOM 633 C CA . ASP A 1 84 ? -10.882 6.772 12.140 1.00 85.50 84 ASP A CA 1
ATOM 634 C C . ASP A 1 84 ? -10.708 7.827 11.040 1.00 85.50 84 ASP A C 1
ATOM 636 O O . ASP A 1 84 ? -11.412 8.839 10.958 1.00 85.50 84 ASP A O 1
ATOM 640 N N . ARG A 1 85 ? -9.649 7.636 10.257 1.00 87.25 85 ARG A N 1
ATOM 641 C CA . ARG A 1 85 ? -9.164 8.529 9.213 1.00 87.25 85 ARG A CA 1
ATOM 642 C C . ARG A 1 85 ? -8.700 7.685 8.024 1.00 87.25 85 ARG A C 1
ATOM 644 O O . ARG A 1 85 ? -8.282 6.540 8.215 1.00 87.25 85 ARG A O 1
ATOM 651 N N . PRO A 1 86 ? -8.723 8.246 6.803 1.00 85.81 86 PRO A N 1
ATOM 652 C CA . PRO A 1 86 ? -8.380 7.500 5.596 1.00 85.81 86 PRO A CA 1
ATOM 653 C C . PRO A 1 86 ? -6.987 6.857 5.706 1.00 85.81 86 PRO A C 1
ATOM 655 O O . PRO A 1 86 ? -6.009 7.543 6.007 1.00 85.81 86 PRO A O 1
ATOM 658 N N . GLY A 1 87 ? -6.907 5.544 5.466 1.00 85.00 87 GLY A N 1
ATOM 659 C CA . GLY A 1 87 ? -5.659 4.766 5.488 1.00 85.00 87 GLY A CA 1
ATOM 660 C C . GLY A 1 87 ? -5.122 4.387 6.869 1.00 85.00 87 GLY A C 1
ATOM 661 O O . GLY A 1 87 ? -4.116 3.680 6.930 1.00 85.00 87 GLY A O 1
ATOM 662 N N . PHE A 1 88 ? -5.773 4.828 7.949 1.00 90.81 88 PHE A N 1
ATOM 663 C CA . PHE A 1 88 ? -5.328 4.602 9.326 1.00 90.81 88 PHE A CA 1
ATOM 664 C C . PHE A 1 88 ? -3.823 4.920 9.502 1.00 90.81 88 PHE A C 1
ATOM 666 O O . PHE A 1 88 ? -3.362 5.928 8.959 1.00 90.81 88 PHE A O 1
ATOM 673 N N . LEU A 1 89 ? -3.053 4.122 10.247 1.00 92.75 89 LEU A N 1
ATOM 674 C CA . LEU A 1 89 ? -1.598 4.283 10.368 1.00 92.75 89 LEU A CA 1
ATOM 675 C C . LEU A 1 89 ? -0.860 3.551 9.251 1.00 92.75 89 LEU A C 1
ATOM 677 O O . LEU A 1 89 ? -0.121 4.173 8.486 1.00 92.75 89 LEU A O 1
ATOM 681 N N . VAL A 1 90 ? -1.056 2.232 9.150 1.00 90.44 90 VAL A N 1
ATOM 682 C CA . VAL A 1 90 ? -0.200 1.379 8.310 1.00 90.44 90 VAL A CA 1
ATOM 683 C C . VAL A 1 90 ? -0.324 1.752 6.840 1.00 90.44 90 VAL A C 1
ATOM 685 O O . VAL A 1 90 ? 0.684 2.026 6.195 1.00 90.44 90 VAL A O 1
ATOM 688 N N . TYR A 1 91 ? -1.541 1.827 6.300 1.00 90.12 91 TYR A N 1
ATOM 689 C CA . TYR A 1 91 ? -1.721 2.100 4.873 1.00 90.12 91 TYR A CA 1
ATOM 690 C C . TYR A 1 91 ? -1.464 3.558 4.504 1.00 90.12 91 TYR A C 1
ATOM 692 O O . TYR A 1 91 ? -1.051 3.831 3.378 1.00 90.12 91 TYR A O 1
ATOM 700 N N . ARG A 1 92 ? -1.633 4.495 5.441 1.00 94.12 92 ARG A N 1
ATOM 701 C CA . ARG A 1 92 ? -1.284 5.900 5.213 1.00 94.12 92 ARG A CA 1
ATOM 702 C C . ARG A 1 92 ? 0.227 6.137 5.145 1.00 94.12 92 ARG A C 1
ATOM 704 O O . ARG A 1 92 ? 0.642 7.086 4.487 1.00 94.12 92 ARG A O 1
ATOM 711 N N . LEU A 1 93 ? 1.033 5.291 5.789 1.00 95.56 93 LEU A N 1
ATOM 712 C CA . LEU A 1 93 ? 2.497 5.308 5.683 1.00 95.56 93 LEU A CA 1
ATOM 713 C C . LEU A 1 93 ? 2.990 4.463 4.503 1.00 95.56 93 LEU A C 1
ATOM 715 O O . LEU A 1 93 ? 3.805 4.918 3.704 1.00 95.56 93 LEU A O 1
ATOM 719 N N . LEU A 1 94 ? 2.470 3.244 4.376 1.00 95.12 94 LEU A N 1
ATOM 720 C CA . LEU A 1 94 ? 2.967 2.257 3.425 1.00 95.12 94 LEU A CA 1
ATOM 721 C C . LEU A 1 94 ? 2.619 2.596 1.974 1.00 95.12 94 LEU A C 1
ATOM 723 O O . LEU A 1 94 ? 3.459 2.430 1.094 1.00 95.12 94 LEU A O 1
ATOM 727 N N . MET A 1 95 ? 1.393 3.049 1.697 1.00 96.25 95 MET A N 1
ATOM 728 C CA . MET A 1 95 ? 0.967 3.267 0.312 1.00 96.25 95 MET A CA 1
ATOM 729 C C . MET A 1 95 ? 1.729 4.413 -0.361 1.00 96.25 95 MET A C 1
ATOM 731 O O . MET A 1 95 ? 2.186 4.203 -1.481 1.00 96.25 95 MET A O 1
ATOM 735 N N . PRO A 1 96 ? 1.977 5.569 0.291 1.00 97.50 96 PRO A N 1
ATOM 736 C CA . PRO A 1 96 ? 2.861 6.584 -0.275 1.00 97.50 96 PRO A CA 1
ATOM 737 C C . PRO A 1 96 ? 4.292 6.088 -0.506 1.00 97.50 96 PRO A C 1
ATOM 739 O O . PRO A 1 96 ? 4.857 6.412 -1.540 1.00 97.50 96 PRO A O 1
ATOM 742 N N . LEU A 1 97 ? 4.854 5.268 0.394 1.00 98.12 97 LEU A N 1
ATOM 743 C CA . LEU A 1 97 ? 6.184 4.673 0.201 1.00 98.12 97 LEU A CA 1
ATOM 744 C C . LEU A 1 97 ? 6.235 3.792 -1.056 1.00 98.12 97 LEU A C 1
ATOM 746 O O . LEU A 1 97 ? 7.156 3.902 -1.861 1.00 98.12 97 LEU A O 1
ATOM 750 N N . ILE A 1 98 ? 5.234 2.929 -1.238 1.00 98.44 98 ILE A N 1
ATOM 751 C CA . ILE A 1 98 ? 5.121 2.089 -2.435 1.00 98.44 98 ILE A CA 1
ATOM 752 C C . ILE A 1 98 ? 4.935 2.956 -3.681 1.00 98.44 98 ILE A C 1
ATOM 754 O O . ILE A 1 98 ? 5.602 2.743 -4.688 1.00 98.44 98 ILE A O 1
ATOM 758 N N . ASN A 1 99 ? 4.049 3.946 -3.618 1.00 98.50 99 ASN A N 1
ATOM 759 C CA . ASN A 1 99 ? 3.767 4.834 -4.738 1.00 98.50 99 ASN A CA 1
ATOM 760 C C . ASN A 1 99 ? 5.006 5.639 -5.162 1.00 98.50 99 ASN A C 1
ATOM 762 O O . ASN A 1 99 ? 5.227 5.822 -6.355 1.00 98.50 99 ASN A O 1
ATOM 766 N N . GLU A 1 100 ? 5.835 6.058 -4.204 1.00 98.69 100 GLU A N 1
ATOM 767 C CA . GLU A 1 100 ? 7.120 6.711 -4.466 1.00 98.69 100 GLU A CA 1
ATOM 768 C C . GLU A 1 100 ? 8.111 5.766 -5.154 1.00 98.69 100 GLU A C 1
ATOM 770 O O . GLU A 1 100 ? 8.777 6.154 -6.109 1.00 98.69 100 GLU A O 1
ATOM 775 N N . ALA A 1 101 ? 8.155 4.491 -4.755 1.00 98.75 101 ALA A N 1
ATOM 776 C CA . ALA A 1 101 ? 8.975 3.497 -5.445 1.00 98.75 101 ALA A CA 1
ATOM 777 C C . ALA A 1 101 ? 8.565 3.325 -6.922 1.00 98.75 101 ALA A C 1
ATOM 779 O O . ALA A 1 101 ? 9.426 3.153 -7.783 1.00 98.75 101 ALA A O 1
ATOM 780 N N . PHE A 1 102 ? 7.268 3.430 -7.237 1.00 98.75 102 PHE A N 1
ATOM 781 C CA . PHE A 1 102 ? 6.793 3.460 -8.625 1.00 98.75 102 PHE A CA 1
ATOM 782 C C . PHE A 1 102 ? 7.199 4.739 -9.368 1.00 98.75 102 PHE A C 1
ATOM 784 O O . PHE A 1 102 ? 7.487 4.654 -10.561 1.00 98.75 102 PHE A O 1
ATOM 791 N N . PHE A 1 103 ? 7.263 5.898 -8.701 1.00 98.75 103 PHE A N 1
ATOM 792 C CA . PHE A 1 103 ? 7.798 7.121 -9.312 1.00 98.75 103 PHE A CA 1
ATOM 793 C C . PHE A 1 103 ? 9.275 6.962 -9.671 1.00 98.75 103 PHE A C 1
ATOM 795 O O . PHE A 1 103 ? 9.619 7.137 -10.839 1.00 98.75 103 PHE A O 1
ATOM 802 N N . LEU A 1 104 ? 10.106 6.503 -8.728 1.00 98.81 104 LEU A N 1
ATOM 803 C CA . LEU A 1 104 ? 11.528 6.227 -8.968 1.00 98.81 104 LEU A CA 1
ATOM 804 C C . LEU A 1 104 ? 11.744 5.271 -10.147 1.00 98.81 104 LEU A C 1
ATOM 806 O O . LEU A 1 104 ? 12.622 5.497 -10.982 1.00 98.81 104 LEU A O 1
ATOM 810 N N . LEU A 1 105 ? 10.920 4.223 -10.233 1.00 98.62 105 LEU A N 1
ATOM 811 C CA . LEU A 1 105 ? 10.954 3.275 -11.342 1.00 98.62 105 LEU A CA 1
ATOM 812 C C . LEU A 1 105 ? 10.536 3.933 -12.667 1.00 98.62 105 LEU A C 1
ATOM 814 O O . LEU A 1 105 ? 11.200 3.742 -13.682 1.00 98.62 105 LEU A O 1
ATOM 818 N N . SER A 1 106 ? 9.458 4.723 -12.667 1.00 98.44 106 SER A N 1
ATOM 819 C CA . SER A 1 106 ? 8.942 5.391 -13.871 1.00 98.44 106 SER A CA 1
ATOM 820 C C . SER A 1 106 ? 9.881 6.461 -14.427 1.00 98.44 106 SER A C 1
ATOM 822 O O . SER A 1 106 ? 9.937 6.666 -15.637 1.00 98.44 106 SER A O 1
ATOM 824 N N . GLU A 1 107 ? 10.637 7.114 -13.548 1.00 98.56 107 GLU A N 1
ATOM 825 C CA . GLU A 1 107 ? 11.610 8.155 -13.883 1.00 98.56 107 GLU A CA 1
ATOM 826 C C . GLU A 1 107 ? 12.979 7.567 -14.263 1.00 98.56 107 GLU A C 1
ATOM 828 O O . GLU A 1 107 ? 13.873 8.299 -14.682 1.00 98.56 107 GLU A O 1
ATOM 833 N N . GLY A 1 108 ? 13.153 6.245 -14.138 1.00 98.12 108 GLY A N 1
ATOM 834 C CA . GLY A 1 108 ? 14.402 5.558 -14.460 1.00 98.12 108 GLY A CA 1
ATOM 835 C C . GLY A 1 108 ? 15.539 5.842 -13.476 1.00 98.12 108 GLY A C 1
ATOM 836 O O . GLY A 1 108 ? 16.702 5.665 -13.832 1.00 98.12 108 GLY A O 1
ATOM 837 N N . VAL A 1 109 ? 15.229 6.269 -12.245 1.00 98.50 109 VAL A N 1
ATOM 838 C CA . VAL A 1 109 ? 16.236 6.570 -11.208 1.00 98.50 109 VAL A CA 1
ATOM 839 C C . VAL A 1 109 ? 17.011 5.313 -10.802 1.00 98.50 109 VAL A C 1
ATOM 841 O O . VAL A 1 109 ? 18.196 5.383 -10.481 1.00 98.50 109 VAL A O 1
ATOM 844 N N . GLY A 1 110 ? 16.360 4.151 -10.836 1.00 97.88 110 GLY A N 1
ATOM 845 C CA . GLY A 1 110 ? 16.986 2.865 -10.563 1.00 97.88 110 GLY A CA 1
ATOM 846 C C . GLY A 1 110 ? 16.157 1.699 -11.087 1.00 97.88 110 GLY A C 1
ATOM 847 O O . GLY A 1 110 ? 14.975 1.845 -11.402 1.00 97.88 110 GLY A O 1
ATOM 848 N N . THR A 1 111 ? 16.784 0.526 -11.172 1.00 98.62 111 THR A N 1
ATOM 849 C CA . THR A 1 111 ? 16.074 -0.719 -11.489 1.00 98.62 111 THR A CA 1
ATOM 850 C C . THR A 1 111 ? 15.147 -1.114 -10.339 1.00 98.62 111 THR A C 1
ATOM 852 O O . THR A 1 111 ? 15.372 -0.733 -9.185 1.00 98.62 111 THR A O 1
ATOM 855 N N . ALA A 1 112 ? 14.116 -1.914 -10.626 1.00 98.25 112 ALA A N 1
ATOM 856 C CA . ALA A 1 112 ? 13.220 -2.422 -9.590 1.00 98.25 112 ALA A CA 1
ATOM 857 C C . ALA A 1 11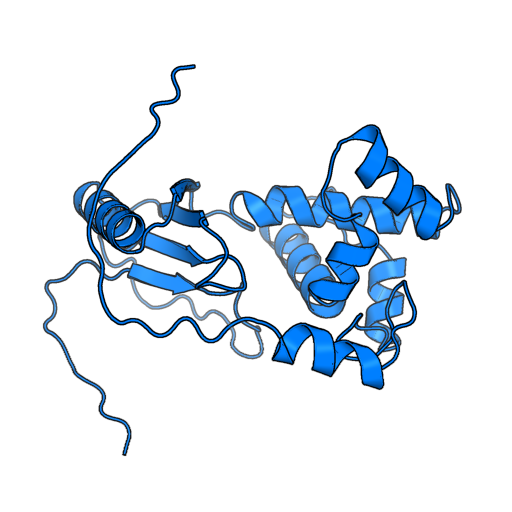2 ? 13.997 -3.184 -8.502 1.00 98.25 112 ALA A C 1
ATOM 859 O O . ALA A 1 112 ? 13.737 -3.015 -7.310 1.00 98.25 112 ALA A O 1
ATOM 860 N N . GLU A 1 113 ? 14.995 -3.976 -8.896 1.00 98.25 113 GLU A N 1
ATOM 861 C CA . GLU A 1 113 ? 15.881 -4.717 -8.003 1.00 98.25 113 GLU A CA 1
ATOM 862 C C . GLU A 1 113 ? 16.701 -3.801 -7.090 1.00 98.25 113 GLU A C 1
ATOM 864 O O . GLU A 1 113 ? 16.822 -4.099 -5.898 1.00 98.25 113 GLU A O 1
ATOM 869 N N . ASP A 1 114 ? 17.264 -2.715 -7.623 1.00 98.62 114 ASP A N 1
ATOM 870 C CA . ASP A 1 114 ? 18.104 -1.776 -6.870 1.00 98.62 114 ASP A CA 1
ATOM 871 C C . ASP A 1 114 ? 17.286 -0.907 -5.915 1.00 98.62 114 ASP A C 1
ATOM 873 O O . ASP A 1 114 ? 17.717 -0.697 -4.778 1.00 98.62 114 ASP A O 1
ATOM 877 N N . ILE A 1 115 ? 16.092 -0.464 -6.325 1.00 98.69 115 ILE A N 1
ATOM 878 C CA . ILE A 1 115 ? 15.143 0.250 -5.455 1.00 98.69 115 ILE A CA 1
ATOM 879 C C . ILE A 1 115 ? 14.808 -0.632 -4.248 1.00 98.69 115 ILE A C 1
ATOM 881 O O . ILE A 1 115 ? 14.973 -0.236 -3.089 1.00 98.69 115 ILE A O 1
ATOM 885 N N . ASP A 1 116 ? 14.420 -1.879 -4.512 1.00 98.38 116 ASP A N 1
ATOM 886 C CA . ASP A 1 116 ? 14.064 -2.831 -3.470 1.00 98.38 116 ASP A CA 1
ATOM 887 C C . ASP A 1 116 ? 15.262 -3.213 -2.589 1.00 98.38 116 ASP A C 1
ATOM 889 O O . ASP A 1 116 ? 15.124 -3.328 -1.368 1.00 98.38 116 ASP A O 1
ATOM 893 N N . ARG A 1 117 ? 16.448 -3.416 -3.180 1.00 98.25 117 ARG A N 1
ATOM 894 C CA . ARG A 1 117 ? 17.680 -3.719 -2.435 1.00 98.25 117 ARG A CA 1
ATOM 895 C C . ARG A 1 117 ? 18.074 -2.560 -1.527 1.00 98.25 117 ARG A C 1
ATOM 897 O O . ARG A 1 117 ? 18.434 -2.817 -0.380 1.00 98.25 117 ARG A O 1
ATOM 904 N N . SER A 1 118 ? 17.970 -1.324 -2.007 1.00 98.12 118 SER A N 1
ATOM 905 C CA . SER A 1 118 ? 18.300 -0.127 -1.230 1.00 98.12 118 SER A CA 1
ATOM 906 C C . SER A 1 118 ? 17.413 -0.006 0.001 1.00 98.12 118 SER A C 1
ATOM 908 O O . SER A 1 118 ? 17.924 0.198 1.098 1.00 98.12 118 SER A O 1
ATOM 910 N N . MET A 1 119 ? 16.105 -0.234 -0.132 1.00 98.00 119 MET A N 1
ATOM 911 C CA . MET A 1 119 ? 15.206 -0.183 1.023 1.00 98.00 119 MET A CA 1
ATOM 912 C C . MET A 1 119 ? 15.443 -1.341 1.995 1.00 98.00 119 MET A C 1
ATOM 914 O O . MET A 1 119 ? 15.496 -1.118 3.205 1.00 98.00 119 MET A O 1
ATOM 918 N N . ARG A 1 120 ? 15.668 -2.565 1.503 1.00 97.62 120 ARG A N 1
ATOM 919 C CA . ARG A 1 120 ? 15.967 -3.700 2.391 1.00 97.62 120 ARG A CA 1
ATOM 920 C C . ARG A 1 120 ? 17.263 -3.507 3.170 1.00 97.62 120 ARG A C 1
ATOM 922 O O . ARG A 1 120 ? 17.257 -3.623 4.388 1.00 97.62 120 ARG A O 1
ATOM 929 N N . LEU A 1 121 ? 18.366 -3.215 2.484 1.00 97.44 121 LEU A N 1
ATOM 930 C CA . LEU A 1 121 ? 19.689 -3.156 3.113 1.00 97.44 121 LEU A CA 1
ATOM 931 C C . LEU A 1 121 ? 19.957 -1.812 3.798 1.00 97.44 121 LEU A C 1
ATOM 933 O O . LEU A 1 121 ? 20.588 -1.783 4.848 1.00 97.44 121 LEU A O 1
ATOM 937 N N . GLY A 1 122 ? 19.471 -0.709 3.229 1.00 97.25 122 GLY A N 1
ATOM 938 C CA . GLY A 1 122 ? 19.697 0.638 3.752 1.00 97.25 122 GLY A CA 1
ATOM 939 C C . GLY A 1 122 ? 18.778 1.020 4.912 1.00 97.25 122 GLY A C 1
ATOM 940 O O . GLY A 1 122 ? 19.170 1.826 5.748 1.00 97.25 122 GLY A O 1
ATOM 941 N N . THR A 1 123 ? 17.572 0.442 4.991 1.00 96.75 123 THR A N 1
ATOM 942 C CA . THR A 1 123 ? 16.588 0.768 6.048 1.00 96.75 123 THR A CA 1
ATOM 943 C C . THR A 1 123 ? 16.163 -0.436 6.889 1.00 96.75 123 THR A C 1
ATOM 945 O O . THR A 1 123 ? 15.313 -0.310 7.768 1.00 96.75 123 THR A O 1
ATOM 948 N N . ASN A 1 124 ? 16.767 -1.604 6.644 1.00 96.31 124 ASN A N 1
ATOM 949 C CA . ASN A 1 124 ? 16.466 -2.864 7.325 1.00 96.31 124 ASN A CA 1
ATOM 950 C C . ASN A 1 124 ? 14.997 -3.318 7.182 1.00 96.31 124 ASN A C 1
ATOM 952 O O . ASN A 1 124 ? 14.434 -3.963 8.068 1.00 96.31 124 ASN A O 1
ATOM 956 N N . MET A 1 125 ? 14.354 -2.981 6.060 1.00 94.06 125 MET A N 1
ATOM 957 C CA . MET A 1 125 ? 13.030 -3.509 5.734 1.00 94.06 125 MET A CA 1
ATOM 958 C C . MET A 1 125 ? 13.126 -4.988 5.345 1.00 94.06 125 MET A C 1
ATOM 960 O O . MET A 1 125 ? 13.968 -5.376 4.537 1.00 94.06 125 MET A O 1
ATOM 964 N N . GLN A 1 126 ? 12.207 -5.815 5.853 1.00 90.62 126 GLN A N 1
ATOM 965 C CA . GLN A 1 126 ? 12.156 -7.246 5.526 1.00 90.62 126 GLN A CA 1
ATOM 966 C C . GLN A 1 126 ? 11.976 -7.499 4.018 1.00 90.62 126 GLN A C 1
ATOM 968 O O . GLN A 1 126 ? 12.560 -8.424 3.458 1.00 90.62 126 GLN A O 1
ATOM 973 N N . SER A 1 127 ? 11.166 -6.673 3.354 1.00 92.25 127 SER A N 1
ATOM 974 C CA . SER A 1 127 ? 10.918 -6.731 1.915 1.00 92.25 127 SER A CA 1
ATOM 975 C C . SER A 1 127 ? 10.990 -5.329 1.323 1.00 92.25 127 SER A C 1
ATOM 977 O O . SER A 1 127 ? 10.705 -4.350 2.008 1.00 92.25 127 SER A O 1
ATOM 979 N N . GLY A 1 128 ? 11.392 -5.236 0.057 1.00 97.12 128 GLY A N 1
ATOM 980 C CA . GLY A 1 128 ? 11.413 -3.958 -0.644 1.00 97.12 128 GLY A CA 1
ATOM 981 C C . GLY A 1 128 ? 9.998 -3.525 -1.052 1.00 97.12 128 GLY A C 1
ATOM 982 O O . GLY A 1 128 ? 9.105 -4.374 -1.162 1.00 97.12 128 GLY A O 1
ATOM 983 N N . PRO A 1 129 ? 9.764 -2.217 -1.243 1.00 98.00 129 PRO A N 1
ATOM 984 C CA . PRO A 1 129 ? 8.433 -1.675 -1.500 1.00 98.00 129 PRO A CA 1
ATOM 985 C C . PRO A 1 129 ? 7.766 -2.243 -2.761 1.00 98.00 129 PRO A C 1
ATOM 987 O O . PRO A 1 129 ? 6.557 -2.469 -2.742 1.00 98.00 129 PRO A O 1
ATOM 990 N N . LEU A 1 130 ? 8.515 -2.533 -3.829 1.00 98.50 130 LEU A N 1
ATOM 991 C CA . LEU A 1 130 ? 7.951 -3.060 -5.075 1.00 98.50 130 LEU A CA 1
ATOM 992 C C . LEU A 1 130 ? 7.532 -4.527 -4.909 1.00 98.50 130 LEU A C 1
ATOM 994 O O . LEU A 1 130 ? 6.416 -4.887 -5.278 1.00 98.50 130 LEU A O 1
ATOM 998 N N . ARG A 1 131 ? 8.348 -5.369 -4.253 1.00 97.38 131 ARG A N 1
ATOM 999 C CA . ARG A 1 131 ? 7.929 -6.744 -3.902 1.00 97.38 131 ARG A CA 1
ATOM 1000 C C . ARG A 1 131 ? 6.763 -6.765 -2.923 1.00 97.38 131 ARG A C 1
ATOM 1002 O O . ARG A 1 131 ? 5.902 -7.635 -3.017 1.00 97.38 131 ARG A O 1
ATOM 1009 N N . MET A 1 132 ? 6.722 -5.831 -1.973 1.00 95.31 132 MET A N 1
ATOM 1010 C CA . MET A 1 132 ? 5.562 -5.680 -1.092 1.00 95.31 132 MET A CA 1
ATOM 1011 C C . MET A 1 132 ? 4.300 -5.355 -1.894 1.00 95.31 132 MET A C 1
ATOM 1013 O O . MET A 1 132 ? 3.262 -5.958 -1.633 1.00 95.31 132 MET A O 1
ATOM 1017 N N . ALA A 1 133 ? 4.389 -4.455 -2.875 1.00 97.56 133 ALA A N 1
ATOM 1018 C CA . ALA A 1 133 ? 3.269 -4.111 -3.743 1.00 97.56 133 ALA A CA 1
ATOM 1019 C C . ALA A 1 133 ? 2.765 -5.327 -4.531 1.00 97.56 133 ALA A C 1
ATOM 1021 O O . ALA A 1 133 ? 1.566 -5.597 -4.523 1.00 97.56 133 ALA A O 1
ATOM 1022 N N . ASP A 1 134 ? 3.666 -6.110 -5.127 1.00 97.19 134 ASP A N 1
ATOM 1023 C CA . ASP A 1 134 ? 3.293 -7.318 -5.871 1.00 97.19 134 ASP A CA 1
ATOM 1024 C C . ASP A 1 134 ? 2.630 -8.381 -4.974 1.00 97.19 134 ASP A C 1
ATOM 1026 O O . ASP A 1 134 ? 1.710 -9.067 -5.423 1.00 97.19 134 ASP A O 1
ATOM 1030 N N . ASN A 1 135 ? 3.047 -8.500 -3.707 1.00 93.50 135 ASN A N 1
ATOM 1031 C CA . ASN A 1 135 ? 2.418 -9.399 -2.729 1.00 93.50 135 ASN A CA 1
ATOM 1032 C C . ASN A 1 135 ? 1.029 -8.912 -2.279 1.00 93.50 135 ASN A C 1
ATOM 1034 O O . ASN A 1 135 ? 0.138 -9.722 -2.041 1.00 93.50 135 ASN A O 1
ATOM 1038 N N . ILE A 1 136 ? 0.842 -7.596 -2.130 1.00 92.81 136 ILE A N 1
ATOM 1039 C CA . ILE A 1 136 ? -0.457 -6.987 -1.785 1.00 92.81 136 ILE A CA 1
ATOM 1040 C C . ILE A 1 136 ? -1.430 -7.065 -2.975 1.00 92.81 136 ILE A C 1
ATOM 1042 O O . ILE A 1 136 ? -2.643 -7.202 -2.794 1.00 92.81 136 ILE A O 1
ATOM 1046 N N . GLY A 1 137 ? -0.891 -6.969 -4.187 1.00 95.25 137 GLY A N 1
ATOM 1047 C CA . GLY A 1 137 ? -1.621 -6.807 -5.433 1.00 95.25 137 GLY A CA 1
ATOM 1048 C C . GLY A 1 137 ? -1.669 -5.342 -5.866 1.00 95.25 137 GLY A C 1
ATOM 1049 O O . GLY A 1 137 ? -2.105 -4.464 -5.113 1.00 95.25 137 GLY A O 1
ATOM 1050 N N . LEU A 1 138 ? -1.238 -5.074 -7.101 1.00 97.88 138 LEU A N 1
ATOM 1051 C CA . LEU A 1 138 ? -1.094 -3.702 -7.604 1.00 97.88 138 LEU A CA 1
ATOM 1052 C C . LEU A 1 138 ? -2.435 -2.973 -7.755 1.00 97.88 138 LEU A C 1
ATOM 1054 O O . LEU A 1 138 ? -2.515 -1.766 -7.532 1.00 97.88 138 LEU A O 1
ATOM 1058 N N . ASP A 1 139 ? -3.508 -3.700 -8.051 1.00 96.75 139 ASP A N 1
ATOM 1059 C CA . ASP A 1 139 ? -4.874 -3.175 -8.073 1.00 96.75 139 ASP A CA 1
ATOM 1060 C C . ASP A 1 139 ? -5.339 -2.724 -6.687 1.00 96.75 139 ASP A C 1
ATOM 1062 O O . ASP A 1 139 ? -5.924 -1.647 -6.557 1.00 96.75 139 ASP A O 1
ATOM 1066 N N . THR A 1 140 ? -5.025 -3.493 -5.642 1.00 95.50 140 THR A N 1
ATOM 1067 C CA . THR A 1 140 ? -5.291 -3.106 -4.251 1.00 95.50 140 THR A CA 1
ATOM 1068 C C . THR A 1 140 ? -4.506 -1.848 -3.885 1.00 95.50 140 THR A C 1
ATOM 1070 O O . THR A 1 140 ? -5.080 -0.904 -3.337 1.00 95.50 140 THR A O 1
ATOM 1073 N N . CYS A 1 141 ? -3.214 -1.790 -4.227 1.00 97.06 141 CYS A N 1
ATOM 1074 C CA . CYS A 1 141 ? -2.383 -0.605 -4.002 1.00 97.06 141 CYS A CA 1
ATOM 1075 C C . CYS A 1 141 ? -2.960 0.634 -4.700 1.00 97.06 141 CYS A C 1
ATOM 1077 O O . CYS A 1 141 ? -3.145 1.678 -4.066 1.00 97.06 141 CYS A O 1
ATOM 1079 N N . LEU A 1 142 ? -3.307 0.514 -5.985 1.00 98.00 142 LEU A N 1
ATOM 1080 C CA . LEU A 1 142 ? -3.891 1.604 -6.762 1.00 98.00 142 LEU A CA 1
ATOM 1081 C C . LEU A 1 142 ? -5.226 2.068 -6.172 1.00 98.00 142 LEU A C 1
ATOM 1083 O O . LEU A 1 142 ? -5.483 3.270 -6.057 1.00 98.00 142 LEU A O 1
ATOM 1087 N N . TYR A 1 143 ? -6.071 1.122 -5.778 1.00 95.88 143 TYR A N 1
ATOM 1088 C CA . TYR A 1 143 ? -7.355 1.404 -5.158 1.00 95.88 143 TYR A CA 1
ATOM 1089 C C . TYR A 1 143 ? -7.199 2.194 -3.845 1.00 95.88 143 TYR A C 1
ATOM 1091 O O . TYR A 1 143 ? -7.901 3.192 -3.634 1.00 95.88 143 TYR A O 1
ATOM 1099 N N . ILE A 1 144 ? -6.249 1.813 -2.983 1.00 94.06 144 ILE A N 1
ATOM 1100 C CA . ILE A 1 144 ? -5.996 2.542 -1.734 1.00 94.06 144 ILE A CA 1
ATOM 1101 C C . ILE A 1 144 ? -5.440 3.938 -2.034 1.00 94.06 144 ILE A C 1
ATOM 1103 O O . ILE A 1 144 ? -5.940 4.907 -1.466 1.00 94.06 144 ILE A O 1
ATOM 1107 N N . MET A 1 145 ? -4.488 4.082 -2.962 1.00 97.62 145 MET A N 1
ATOM 1108 C CA . MET A 1 145 ? -3.957 5.398 -3.348 1.00 97.62 145 MET A CA 1
ATOM 1109 C C . MET A 1 145 ? -5.050 6.333 -3.878 1.00 97.62 145 MET A C 1
ATOM 1111 O O . MET A 1 145 ? -5.143 7.476 -3.434 1.00 97.62 145 MET A O 1
ATOM 1115 N N . ARG A 1 146 ? -5.941 5.845 -4.752 1.00 96.81 146 ARG A N 1
ATOM 1116 C CA . ARG A 1 146 ? -7.109 6.615 -5.221 1.00 96.81 146 ARG A CA 1
ATOM 1117 C C . ARG A 1 146 ? -8.018 7.018 -4.062 1.00 96.81 146 ARG A C 1
ATOM 1119 O O . ARG A 1 146 ? -8.452 8.162 -3.999 1.00 96.81 146 ARG A O 1
ATOM 1126 N N . THR A 1 147 ? -8.254 6.110 -3.118 1.00 94.12 147 THR A N 1
ATOM 1127 C CA . THR A 1 147 ? -9.062 6.393 -1.926 1.00 94.12 147 THR A CA 1
ATOM 1128 C C . THR A 1 147 ? -8.436 7.494 -1.068 1.00 94.12 147 THR A C 1
ATOM 1130 O O . THR A 1 147 ? -9.136 8.422 -0.669 1.00 94.12 147 THR A O 1
ATOM 1133 N N . LEU A 1 148 ? -7.126 7.429 -0.810 1.00 93.81 148 LEU A N 1
ATOM 1134 C CA . LEU A 1 148 ? -6.406 8.467 -0.067 1.00 93.81 148 LEU A CA 1
ATOM 1135 C C . LEU A 1 148 ? -6.464 9.809 -0.806 1.00 93.81 148 LEU A C 1
ATOM 1137 O O . LEU A 1 148 ? -6.777 10.825 -0.189 1.00 93.81 148 LEU A O 1
ATOM 1141 N N . HIS A 1 149 ? -6.244 9.805 -2.122 1.00 96.69 149 HIS A N 1
ATOM 1142 C CA . HIS A 1 149 ? -6.321 11.003 -2.954 1.00 96.69 149 HIS A CA 1
ATOM 1143 C C . HIS A 1 149 ? -7.695 11.668 -2.878 1.00 96.69 149 HIS A C 1
ATOM 1145 O O . HIS A 1 149 ? -7.783 12.860 -2.599 1.00 96.69 149 HIS A O 1
ATOM 1151 N N . THR A 1 150 ? -8.769 10.900 -3.059 1.00 95.31 150 THR A N 1
ATOM 1152 C CA . THR A 1 150 ? -10.136 11.427 -3.016 1.00 95.31 150 THR A CA 1
ATOM 1153 C C . THR A 1 150 ? -10.531 11.898 -1.619 1.00 95.31 150 THR A C 1
ATOM 1155 O O . THR A 1 150 ? -11.150 12.949 -1.494 1.00 95.31 150 THR A O 1
ATOM 1158 N N . GLN A 1 151 ? -10.186 11.156 -0.561 1.00 92.38 151 GLN A N 1
ATOM 1159 C CA . GLN A 1 151 ? -10.619 11.510 0.797 1.00 92.38 151 GLN A CA 1
ATOM 1160 C C . GLN A 1 151 ? -9.834 12.679 1.400 1.00 92.38 151 GLN A C 1
ATOM 1162 O O . GLN A 1 151 ? -10.388 13.406 2.222 1.00 92.38 151 GLN A O 1
ATOM 1167 N N . PHE A 1 152 ? -8.570 12.875 1.013 1.00 92.62 152 PHE A N 1
ATOM 1168 C CA . PHE A 1 152 ? -7.802 14.049 1.437 1.00 92.62 152 PHE A CA 1
ATOM 1169 C C . PHE A 1 152 ? -7.936 15.239 0.487 1.00 92.62 152 PHE A C 1
ATOM 1171 O O . PHE A 1 152 ? -7.725 16.364 0.927 1.00 92.62 152 PHE A O 1
ATOM 1178 N N . GLY A 1 153 ? -8.268 15.010 -0.787 1.00 93.50 153 GLY A N 1
ATOM 1179 C CA . GLY A 1 153 ? -8.260 16.060 -1.809 1.00 93.50 153 GLY A CA 1
ATOM 1180 C C . GLY A 1 153 ? -6.867 16.659 -2.038 1.00 93.50 153 GLY A C 1
ATOM 1181 O O . GLY A 1 153 ? -6.758 17.810 -2.446 1.00 93.50 153 GLY A O 1
ATOM 1182 N N . ASP A 1 154 ? -5.808 15.903 -1.733 1.00 94.12 154 ASP A N 1
ATOM 1183 C CA . ASP A 1 154 ? -4.421 16.376 -1.702 1.00 94.12 154 ASP A CA 1
ATOM 1184 C C . ASP A 1 154 ? -3.567 15.615 -2.727 1.00 94.12 154 ASP A C 1
ATOM 1186 O O . ASP A 1 154 ? -3.457 14.384 -2.680 1.00 94.12 154 ASP A O 1
ATOM 1190 N N . SER A 1 155 ? -2.922 16.362 -3.627 1.00 94.62 155 SER A N 1
ATOM 1191 C CA . SER A 1 155 ? -2.077 15.839 -4.707 1.00 94.62 155 SER A CA 1
ATOM 1192 C C . SER A 1 155 ? -0.853 15.065 -4.209 1.00 94.62 155 SER A C 1
ATOM 1194 O O . SER A 1 155 ? -0.253 14.314 -4.988 1.00 94.62 155 SER A O 1
ATOM 1196 N N . LYS A 1 156 ? -0.510 15.170 -2.917 1.00 95.31 156 LYS A N 1
ATOM 1197 C CA . LYS A 1 156 ? 0.438 14.277 -2.235 1.00 95.31 156 LYS A CA 1
ATOM 1198 C C . LYS A 1 156 ? 0.095 12.798 -2.432 1.00 95.31 156 LYS A C 1
ATOM 1200 O O . LYS A 1 156 ? 0.999 11.979 -2.552 1.00 95.31 156 LYS A O 1
ATOM 1205 N N . TYR A 1 157 ? -1.190 12.447 -2.466 1.00 97.31 157 TYR A N 1
ATOM 1206 C CA . TYR A 1 157 ? -1.644 11.058 -2.598 1.00 97.31 157 TYR A CA 1
ATOM 1207 C C . TYR A 1 157 ? -2.015 10.687 -4.038 1.00 97.31 157 TYR A C 1
ATOM 1209 O O . TYR A 1 157 ? -2.689 9.682 -4.256 1.00 97.31 157 TYR A O 1
ATOM 1217 N N . ARG A 1 158 ? -1.605 11.472 -5.042 1.00 98.06 158 ARG A N 1
ATOM 1218 C CA . ARG A 1 158 ? -1.870 11.119 -6.442 1.00 98.06 158 ARG A CA 1
ATOM 1219 C C . ARG A 1 158 ? -1.233 9.754 -6.775 1.00 98.06 158 ARG A C 1
ATOM 1221 O O . ARG A 1 158 ? -0.050 9.552 -6.484 1.00 98.06 158 ARG A O 1
ATOM 1228 N N . PRO A 1 159 ? -1.976 8.812 -7.379 1.00 98.25 159 PRO A N 1
ATOM 1229 C CA . PRO A 1 159 ? -1.389 7.556 -7.829 1.00 98.25 159 PRO A CA 1
ATOM 1230 C C . PRO A 1 159 ? -0.321 7.792 -8.901 1.00 98.25 159 PRO A C 1
ATOM 1232 O O . PRO A 1 159 ? -0.502 8.637 -9.780 1.00 98.25 159 PRO A O 1
ATOM 1235 N N . CYS A 1 160 ? 0.767 7.028 -8.852 1.00 98.62 160 CYS A N 1
ATOM 1236 C CA . CYS A 1 160 ? 1.782 7.027 -9.897 1.00 98.62 160 CYS A CA 1
ATOM 1237 C C . CYS A 1 160 ? 1.174 6.536 -11.230 1.00 98.62 160 CYS A C 1
ATOM 1239 O O . CYS A 1 160 ? 0.514 5.491 -11.241 1.00 98.62 160 CYS A O 1
ATOM 1241 N N . PRO A 1 161 ? 1.401 7.229 -12.364 1.00 98.50 161 PRO A N 1
ATOM 1242 C CA . PRO A 1 161 ? 0.900 6.791 -13.668 1.00 98.50 161 PRO A CA 1
ATOM 1243 C C . PRO A 1 161 ? 1.364 5.386 -14.071 1.00 98.50 161 PRO A C 1
ATOM 1245 O O . PRO A 1 161 ? 0.583 4.638 -14.652 1.00 98.50 161 PRO A O 1
ATOM 1248 N N . LEU A 1 162 ? 2.594 4.993 -13.716 1.00 98.62 162 LEU A N 1
ATOM 1249 C CA . LEU A 1 162 ? 3.114 3.655 -14.012 1.00 98.62 162 LEU A CA 1
ATOM 1250 C C . 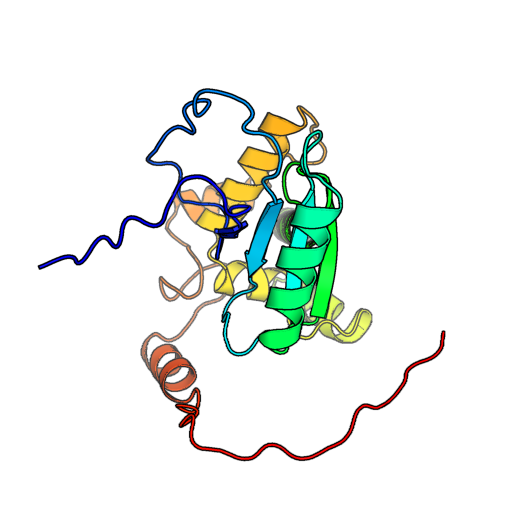LEU A 1 162 ? 2.321 2.561 -13.286 1.00 98.62 162 LEU A C 1
ATOM 1252 O O . LEU A 1 162 ? 1.977 1.544 -13.882 1.00 98.62 162 LEU A O 1
ATOM 1256 N N . LEU A 1 163 ? 1.968 2.797 -12.018 1.00 98.69 163 LEU A N 1
ATOM 1257 C CA . LEU A 1 163 ? 1.116 1.882 -11.257 1.00 98.69 163 LEU A CA 1
ATOM 1258 C C . LEU A 1 163 ? -0.258 1.723 -11.926 1.00 98.69 163 LEU A C 1
ATOM 1260 O O . LEU A 1 163 ? -0.777 0.613 -12.004 1.00 98.69 163 LEU A O 1
ATOM 1264 N N . VAL A 1 164 ? -0.835 2.815 -12.442 1.00 98.56 164 VAL A N 1
ATOM 1265 C CA . VAL A 1 164 ? -2.096 2.765 -13.202 1.00 98.56 164 VAL A CA 1
ATOM 1266 C C . VAL A 1 164 ? -1.941 1.900 -14.453 1.00 98.56 164 VAL A C 1
ATOM 1268 O O . VAL A 1 164 ? -2.733 0.986 -14.651 1.00 98.56 164 VAL A O 1
ATOM 1271 N N . GLN A 1 165 ? -0.887 2.124 -15.241 1.00 98.44 165 GLN A N 1
ATOM 1272 C CA . GLN A 1 165 ? -0.615 1.351 -16.459 1.00 98.44 165 GLN A CA 1
ATOM 1273 C C . GLN A 1 165 ? -0.436 -0.145 -16.181 1.00 98.44 165 GLN A C 1
ATOM 1275 O O . GLN A 1 165 ? -0.913 -0.972 -16.953 1.00 98.44 165 GLN A O 1
ATOM 1280 N N . TYR A 1 166 ? 0.230 -0.506 -15.082 1.00 98.38 166 TYR A N 1
ATOM 1281 C CA . TYR A 1 166 ? 0.427 -1.907 -14.708 1.00 98.38 166 TYR A CA 1
ATOM 1282 C C . TYR A 1 166 ? -0.902 -2.587 -14.387 1.00 98.38 166 TYR A C 1
ATOM 1284 O O . TYR A 1 166 ? -1.164 -3.689 -14.870 1.00 98.38 166 TYR A O 1
ATOM 1292 N N . VAL A 1 167 ? -1.763 -1.911 -13.625 1.00 98.25 167 VAL A N 1
ATOM 1293 C CA . VAL A 1 167 ? -3.096 -2.425 -13.292 1.00 98.25 167 VAL A CA 1
ATOM 1294 C C . VAL A 1 167 ? -3.972 -2.536 -14.538 1.00 98.25 167 VAL A C 1
ATOM 1296 O O . VAL A 1 167 ? -4.580 -3.585 -14.749 1.00 98.25 167 VAL A O 1
ATOM 1299 N N . ASP A 1 168 ? -3.986 -1.512 -15.391 1.00 97.81 168 ASP A N 1
ATOM 1300 C CA . ASP A 1 168 ? -4.748 -1.517 -16.646 1.00 97.81 168 ASP A CA 1
ATOM 1301 C C . ASP A 1 168 ? -4.242 -2.609 -17.613 1.00 97.81 168 ASP A C 1
ATOM 1303 O O . ASP A 1 168 ? -5.024 -3.194 -18.362 1.00 97.81 168 ASP A O 1
ATOM 1307 N N . GLY A 1 169 ? -2.947 -2.937 -17.557 1.00 97.31 169 GLY A N 1
ATOM 1308 C CA . GLY A 1 169 ? -2.314 -4.028 -18.302 1.00 97.31 169 GLY A CA 1
ATOM 1309 C C . GLY A 1 169 ? -2.448 -5.420 -17.670 1.00 97.31 169 GLY A C 1
ATOM 1310 O O . GLY A 1 169 ? -1.890 -6.378 -18.203 1.00 97.31 169 GLY A O 1
ATOM 1311 N N . GLY A 1 170 ? -3.145 -5.561 -16.537 1.00 95.88 170 GLY A N 1
ATOM 1312 C CA . GLY A 1 170 ? -3.350 -6.850 -15.862 1.00 95.88 170 GLY A CA 1
ATOM 1313 C C . GLY A 1 170 ? -2.121 -7.405 -15.126 1.00 95.88 170 GLY A C 1
ATOM 1314 O O . GLY A 1 170 ? -2.131 -8.565 -14.699 1.00 95.88 170 GLY A O 1
ATOM 1315 N N . LEU A 1 171 ? -1.080 -6.590 -14.942 1.00 96.81 171 LEU A N 1
ATOM 1316 C CA . LEU A 1 171 ? 0.106 -6.910 -14.147 1.00 96.81 171 LEU A CA 1
ATOM 1317 C C . LEU A 1 171 ? -0.237 -6.701 -12.670 1.00 96.81 171 LEU A C 1
ATOM 1319 O O . LEU A 1 171 ? 0.008 -5.641 -12.107 1.00 96.81 171 LEU A O 1
ATOM 1323 N N . LEU A 1 172 ? -0.890 -7.681 -12.048 1.00 95.88 172 LEU A N 1
ATOM 1324 C CA . LEU A 1 172 ? -1.466 -7.515 -10.709 1.00 95.88 172 LEU A CA 1
ATOM 1325 C C . LEU A 1 172 ? -0.575 -8.027 -9.573 1.00 95.88 172 LEU A C 1
ATOM 1327 O O . LEU A 1 172 ? -1.033 -8.097 -8.433 1.00 95.88 172 LEU A O 1
ATOM 1331 N N . GLY A 1 173 ? 0.675 -8.375 -9.868 1.00 95.75 173 GLY A N 1
ATOM 1332 C CA . GLY A 1 173 ? 1.608 -8.928 -8.895 1.00 95.75 173 GLY A CA 1
ATOM 1333 C C . GLY A 1 173 ? 1.536 -10.446 -8.836 1.00 95.75 173 GLY A C 1
ATOM 1334 O O . GLY A 1 173 ? 1.250 -11.124 -9.829 1.00 95.75 173 GLY A O 1
ATOM 1335 N N . VAL A 1 174 ? 1.796 -10.989 -7.651 1.00 93.88 174 VAL A N 1
ATOM 1336 C CA . VAL A 1 174 ? 1.999 -12.428 -7.466 1.00 93.88 174 VAL A CA 1
ATOM 1337 C C . VAL A 1 174 ? 0.761 -13.238 -7.862 1.00 93.88 174 VAL A C 1
ATOM 1339 O O . VAL A 1 174 ? 0.887 -14.271 -8.514 1.00 93.88 174 VAL A O 1
ATOM 1342 N N . LYS A 1 175 ? -0.443 -12.724 -7.583 1.00 89.75 175 LYS A N 1
ATOM 1343 C CA . LYS A 1 175 ? -1.710 -13.405 -7.904 1.00 89.75 175 LYS A CA 1
ATOM 1344 C C . LYS A 1 175 ? -1.937 -13.687 -9.396 1.00 89.75 175 LYS A C 1
ATOM 1346 O O . LYS A 1 175 ? -2.731 -14.558 -9.724 1.00 89.75 175 LYS A O 1
ATOM 1351 N N . ASN A 1 176 ? -1.244 -12.967 -10.280 1.00 89.62 176 ASN A N 1
ATOM 1352 C CA . ASN A 1 176 ? -1.295 -13.169 -11.731 1.00 89.62 176 ASN A CA 1
ATOM 1353 C C . ASN A 1 176 ? 0.035 -13.711 -12.291 1.00 89.62 176 ASN A C 1
ATOM 1355 O O . ASN A 1 176 ? 0.243 -13.696 -13.503 1.00 89.62 176 ASN A O 1
ATOM 1359 N N . GLY A 1 177 ? 0.971 -14.130 -11.431 1.00 92.19 177 GLY A N 1
ATOM 1360 C CA . GLY A 1 177 ? 2.314 -14.559 -11.835 1.00 92.19 177 GLY A CA 1
ATOM 1361 C C . GLY A 1 177 ? 3.204 -13.427 -12.368 1.00 92.19 177 GLY A C 1
ATOM 1362 O O . GLY A 1 177 ? 4.337 -13.665 -12.787 1.00 92.19 177 GLY A O 1
ATOM 1363 N N . ARG A 1 178 ? 2.717 -12.179 -12.380 1.00 95.62 178 ARG A N 1
ATOM 1364 C CA . ARG A 1 178 ? 3.456 -11.027 -12.898 1.00 95.62 178 ARG A CA 1
ATOM 1365 C C . ARG A 1 178 ? 2.919 -9.704 -12.358 1.00 95.62 178 ARG A C 1
ATOM 1367 O O . ARG A 1 178 ? 1.725 -9.416 -12.450 1.00 95.62 178 ARG A O 1
ATOM 1374 N N . GLY A 1 179 ? 3.831 -8.873 -11.874 1.00 96.19 179 GLY A N 1
ATOM 1375 C CA . GLY A 1 179 ? 3.614 -7.465 -11.552 1.00 96.19 179 GLY A CA 1
ATOM 1376 C C . GLY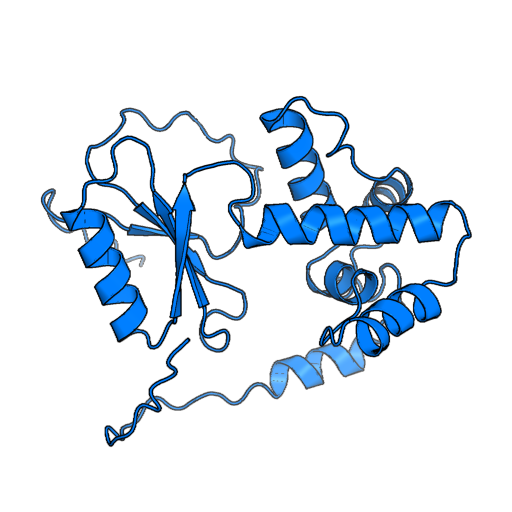 A 1 179 ? 4.821 -6.654 -11.993 1.00 96.19 179 GLY A C 1
ATOM 1377 O O . GLY A 1 179 ? 5.157 -6.652 -13.180 1.00 96.19 179 GLY A O 1
ATOM 1378 N N . VAL A 1 180 ? 5.497 -6.027 -11.031 1.00 97.56 180 VAL A N 1
ATOM 1379 C CA . VAL A 1 180 ? 6.842 -5.467 -11.238 1.00 97.56 180 VAL A CA 1
ATOM 1380 C C . VAL A 1 180 ? 7.843 -6.577 -11.520 1.00 97.56 180 VAL A C 1
ATOM 1382 O O . VAL A 1 180 ? 8.643 -6.470 -12.449 1.00 97.56 180 VAL A O 1
ATOM 1385 N N . PHE A 1 181 ? 7.756 -7.667 -10.764 1.00 97.31 181 PHE A N 1
ATOM 1386 C CA . PHE A 1 181 ? 8.577 -8.852 -10.970 1.00 97.31 181 PHE A CA 1
ATOM 1387 C C . PHE A 1 181 ? 7.778 -9.968 -11.651 1.00 97.31 181 PHE A C 1
ATOM 1389 O O . PHE A 1 181 ? 6.543 -9.969 -11.693 1.00 97.31 181 PHE A O 1
ATOM 1396 N N . GLN A 1 182 ? 8.505 -10.938 -12.202 1.00 94.69 182 GLN A N 1
ATOM 1397 C CA . GLN A 1 182 ? 7.934 -12.171 -12.732 1.00 94.69 182 GLN A CA 1
ATOM 1398 C C . GLN A 1 182 ? 7.976 -13.264 -11.661 1.00 94.69 182 GLN A C 1
ATOM 1400 O O . GLN A 1 182 ? 8.982 -13.420 -10.965 1.00 94.69 182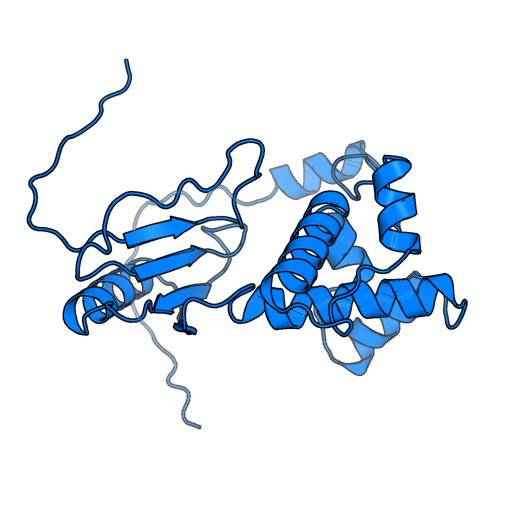 GLN A O 1
ATOM 1405 N N . TYR A 1 183 ? 6.888 -14.020 -11.544 1.00 92.31 183 TYR A N 1
ATOM 1406 C CA . TYR A 1 183 ? 6.715 -15.072 -10.550 1.00 92.31 183 TYR A CA 1
ATOM 1407 C C . TYR A 1 183 ? 6.358 -16.379 -11.248 1.00 92.31 183 TYR A C 1
ATOM 1409 O O . TYR A 1 183 ? 5.483 -16.411 -12.112 1.00 92.31 183 TYR A O 1
ATOM 1417 N N . ASP A 1 184 ? 7.040 -17.458 -10.873 1.00 82.62 184 ASP A N 1
ATOM 1418 C CA . ASP A 1 184 ? 6.700 -18.794 -11.354 1.00 82.62 184 ASP A CA 1
ATOM 1419 C C . ASP A 1 184 ? 5.443 -19.297 -10.614 1.00 82.62 184 ASP A C 1
ATOM 1421 O O . ASP A 1 184 ? 5.482 -19.413 -9.379 1.00 82.62 184 ASP A O 1
ATOM 1425 N N . PRO A 1 185 ? 4.338 -19.602 -11.324 1.00 62.41 185 PRO A N 1
ATOM 1426 C CA . PRO A 1 185 ? 3.119 -20.128 -10.715 1.00 62.41 185 PRO A CA 1
ATOM 1427 C C . PRO A 1 185 ? 3.356 -21.398 -9.887 1.00 62.41 185 PRO A C 1
ATOM 1429 O O . PRO A 1 185 ? 2.699 -21.592 -8.868 1.00 62.41 185 PRO A O 1
ATOM 1432 N N . LEU A 1 186 ? 4.317 -22.244 -10.279 1.00 58.03 186 LEU A N 1
ATOM 1433 C CA . LEU A 1 186 ? 4.546 -23.557 -9.664 1.00 58.03 186 LEU A CA 1
ATOM 1434 C C . LEU A 1 186 ? 5.271 -23.489 -8.311 1.00 58.03 186 LEU A C 1
ATOM 1436 O O . LEU A 1 186 ? 5.193 -24.433 -7.527 1.00 58.03 186 LEU A O 1
ATOM 1440 N N . ILE A 1 187 ? 5.965 -22.388 -8.010 1.00 54.78 187 ILE A N 1
ATOM 1441 C CA . ILE A 1 187 ? 6.701 -22.219 -6.743 1.00 54.78 187 ILE A CA 1
ATOM 1442 C C . ILE A 1 187 ? 5.842 -21.499 -5.691 1.00 54.78 187 ILE A C 1
ATOM 1444 O O . ILE A 1 187 ? 5.998 -21.727 -4.489 1.00 54.78 187 ILE A O 1
ATOM 1448 N N . HIS A 1 188 ? 4.906 -20.653 -6.122 1.00 49.12 188 HIS A N 1
ATOM 1449 C CA . HIS A 1 188 ? 4.102 -19.829 -5.221 1.00 49.12 188 HIS A CA 1
ATOM 1450 C C . HIS A 1 188 ? 3.136 -20.656 -4.353 1.00 49.12 188 HIS A C 1
ATOM 1452 O O . HIS A 1 188 ? 3.081 -20.442 -3.138 1.00 49.12 188 HIS A O 1
ATOM 1458 N N . ASP A 1 189 ? 2.467 -21.658 -4.932 1.00 44.81 189 ASP A N 1
ATOM 1459 C CA . ASP A 1 189 ? 1.550 -22.542 -4.197 1.00 44.81 189 ASP A CA 1
ATOM 1460 C C . ASP A 1 189 ? 2.274 -23.375 -3.126 1.00 44.81 189 ASP A C 1
ATOM 1462 O O . ASP A 1 189 ? 1.731 -23.617 -2.047 1.00 44.81 189 ASP A O 1
ATOM 1466 N N . VAL A 1 190 ? 3.538 -23.746 -3.363 1.00 44.34 190 VAL A N 1
ATOM 1467 C CA . VAL A 1 190 ? 4.351 -24.516 -2.405 1.00 44.34 190 VAL A CA 1
ATOM 1468 C C . VAL A 1 190 ? 4.714 -23.675 -1.176 1.00 44.34 190 VAL A C 1
ATOM 1470 O O . VAL A 1 190 ? 4.671 -24.178 -0.054 1.00 44.34 190 VAL A O 1
ATOM 1473 N N . ILE A 1 191 ? 5.007 -22.383 -1.352 1.00 45.56 191 ILE A N 1
ATOM 1474 C CA . ILE A 1 191 ? 5.362 -21.482 -0.242 1.00 45.56 191 ILE A CA 1
ATOM 1475 C C . ILE A 1 191 ? 4.136 -21.159 0.633 1.00 45.56 191 ILE A C 1
ATOM 1477 O O . ILE A 1 191 ? 4.267 -21.034 1.853 1.00 45.56 191 ILE A O 1
ATOM 1481 N N . HIS A 1 192 ? 2.932 -21.079 0.053 1.00 43.91 192 HIS A N 1
ATOM 1482 C CA . HIS A 1 192 ? 1.697 -20.881 0.826 1.00 43.91 192 HIS A CA 1
ATOM 1483 C C . HIS A 1 192 ? 1.145 -22.165 1.451 1.00 43.91 192 HIS A C 1
ATOM 1485 O O . HIS A 1 192 ? 0.564 -22.096 2.535 1.00 43.91 192 HIS A O 1
ATOM 1491 N N . ALA A 1 193 ? 1.376 -23.329 0.837 1.00 40.03 193 ALA A N 1
ATOM 1492 C CA . ALA A 1 193 ? 1.003 -24.628 1.400 1.00 40.03 193 ALA A CA 1
ATOM 1493 C C . ALA A 1 193 ? 1.887 -25.063 2.588 1.00 40.03 193 ALA A C 1
ATOM 1495 O O . ALA A 1 193 ? 1.491 -25.937 3.354 1.00 40.03 193 ALA A O 1
ATOM 1496 N N . GLN A 1 194 ? 3.066 -24.456 2.773 1.00 31.05 194 GLN A N 1
ATOM 1497 C CA . GLN A 1 194 ? 3.990 -24.759 3.877 1.00 31.05 194 GLN A CA 1
ATOM 1498 C C . GLN A 1 194 ? 3.806 -23.880 5.127 1.00 31.05 194 GLN A C 1
ATOM 1500 O O . GLN A 1 194 ? 4.595 -23.973 6.068 1.00 31.05 194 GLN A O 1
ATOM 1505 N N . GLN A 1 195 ? 2.758 -23.051 5.192 1.00 35.50 195 GLN A N 1
ATOM 1506 C CA . GLN A 1 195 ? 2.358 -22.428 6.456 1.00 35.50 195 GLN A CA 1
ATOM 1507 C C . GLN A 1 195 ? 1.892 -23.543 7.413 1.00 35.50 195 GLN A C 1
ATOM 1509 O O . GLN A 1 195 ? 0.946 -24.259 7.079 1.00 35.50 195 GLN A O 1
ATOM 1514 N N . PRO A 1 196 ? 2.528 -23.743 8.582 1.00 32.06 196 PRO A N 1
ATOM 1515 C CA . PRO A 1 196 ? 2.159 -24.834 9.467 1.00 32.06 196 PRO A CA 1
ATOM 1516 C C . PRO A 1 196 ? 0.719 -24.630 9.939 1.00 32.06 196 PRO A C 1
ATOM 1518 O O . PRO A 1 196 ? 0.378 -23.595 10.515 1.00 32.06 196 PRO A O 1
ATOM 1521 N N . HIS A 1 197 ? -0.131 -25.632 9.716 1.00 36.34 197 HIS A N 1
ATOM 1522 C CA . HIS A 1 197 ? -1.395 -25.754 10.426 1.00 36.34 197 HIS A CA 1
ATOM 1523 C C . HIS A 1 197 ? -1.076 -25.828 11.924 1.00 36.34 197 HIS A C 1
ATOM 1525 O O . HIS A 1 197 ? -0.671 -26.872 12.433 1.00 36.34 197 HIS A O 1
ATOM 1531 N N . VAL A 1 198 ? -1.199 -24.706 12.634 1.00 34.94 198 VAL A N 1
ATOM 1532 C CA . VAL A 1 198 ? -1.073 -24.689 14.091 1.00 34.94 198 VAL A CA 1
ATOM 1533 C C . VAL A 1 198 ? -2.286 -25.429 14.648 1.00 34.94 198 VAL A C 1
ATOM 1535 O O . VAL A 1 198 ? -3.390 -24.889 14.706 1.00 34.94 198 VAL A O 1
ATOM 1538 N N . ASN A 1 199 ? -2.077 -26.690 15.025 1.00 28.80 199 ASN A N 1
ATOM 1539 C CA . ASN A 1 199 ? -3.013 -27.444 15.845 1.00 28.80 199 ASN A CA 1
ATOM 1540 C C . ASN A 1 199 ? -3.151 -26.725 17.191 1.00 28.80 199 ASN A C 1
ATOM 1542 O O . ASN A 1 199 ? -2.226 -26.703 18.003 1.00 28.80 199 ASN A O 1
ATOM 1546 N N . LEU A 1 200 ? -4.313 -26.114 17.414 1.00 35.00 200 LEU A N 1
ATOM 1547 C CA . LEU A 1 200 ? -4.702 -25.526 18.691 1.00 35.00 200 LEU A CA 1
ATOM 1548 C C . LEU A 1 200 ? -5.053 -26.645 19.679 1.00 35.00 200 LEU A C 1
ATOM 1550 O O . LEU A 1 200 ? -6.219 -26.911 19.953 1.00 35.00 200 LEU A O 1
ATOM 1554 N N . THR A 1 201 ? -4.036 -27.291 20.239 1.00 30.52 201 THR A N 1
ATOM 1555 C CA . THR A 1 201 ? -4.169 -28.072 21.472 1.00 30.52 201 THR A CA 1
ATOM 1556 C C . THR A 1 201 ? -3.064 -27.662 22.434 1.00 30.52 201 THR A C 1
ATOM 1558 O O . THR A 1 201 ? -1.900 -27.968 22.213 1.00 30.52 201 THR A O 1
ATOM 1561 N N . HIS A 1 202 ? -3.484 -26.928 23.468 1.00 34.16 202 HIS A N 1
ATOM 1562 C CA . HIS A 1 202 ? -2.858 -26.713 24.775 1.00 34.16 202 HIS A CA 1
ATOM 1563 C C . HIS A 1 202 ? -1.321 -26.683 24.878 1.00 34.16 202 HIS A C 1
ATOM 1565 O O . HIS A 1 202 ? -0.677 -27.723 24.894 1.00 34.16 202 HIS A O 1
ATOM 1571 N N . ASN A 1 203 ? -0.772 -25.513 25.231 1.00 28.61 203 ASN A N 1
ATOM 1572 C CA . ASN A 1 203 ? -0.181 -25.371 26.567 1.00 28.61 203 ASN A CA 1
ATOM 1573 C C . ASN A 1 203 ? -0.064 -23.897 26.985 1.00 28.61 203 ASN A C 1
ATOM 1575 O O . ASN A 1 203 ? 0.554 -23.084 26.303 1.00 28.61 203 ASN A O 1
ATOM 1579 N N . ILE A 1 204 ? -0.682 -23.569 28.118 1.00 40.44 204 ILE A N 1
ATOM 1580 C CA . ILE A 1 204 ? -0.524 -22.297 28.825 1.00 40.44 204 ILE A CA 1
ATOM 1581 C C . ILE A 1 204 ? 0.686 -22.467 29.742 1.00 40.44 204 ILE A C 1
ATOM 1583 O O . ILE A 1 204 ? 0.592 -23.211 30.712 1.00 40.44 204 ILE A O 1
ATOM 1587 N N . SER A 1 205 ? 1.789 -21.765 29.476 1.00 30.89 205 SER A N 1
ATOM 1588 C CA . SER A 1 205 ? 2.791 -21.454 30.505 1.00 30.89 205 SER A CA 1
ATOM 1589 C C . SER A 1 205 ? 3.802 -20.400 30.031 1.00 30.89 205 SER A C 1
ATOM 1591 O O . SER A 1 205 ? 4.613 -20.672 29.155 1.00 30.89 205 SER A O 1
ATOM 1593 N N . ASN A 1 206 ? 3.739 -19.234 30.684 1.00 31.02 206 ASN A N 1
ATOM 1594 C CA . ASN A 1 206 ? 4.820 -18.310 31.061 1.00 31.02 206 ASN A CA 1
ATOM 1595 C C . ASN A 1 206 ? 5.845 -17.825 30.016 1.00 31.02 206 ASN A C 1
ATOM 1597 O O . ASN A 1 206 ? 6.742 -18.559 29.625 1.00 31.02 206 ASN A O 1
ATOM 1601 N N . ALA A 1 207 ? 5.821 -16.514 29.743 1.00 30.72 207 ALA A N 1
ATOM 1602 C CA . ALA A 1 207 ? 6.824 -15.531 30.204 1.00 30.72 207 ALA A CA 1
ATOM 1603 C C . ALA A 1 207 ? 6.820 -14.299 29.279 1.00 30.72 207 ALA A C 1
ATOM 1605 O O . ALA A 1 207 ? 7.136 -14.389 28.096 1.00 30.72 207 ALA A O 1
ATOM 1606 N N . ALA A 1 208 ? 6.467 -13.135 29.825 1.00 31.53 208 ALA A N 1
ATOM 1607 C CA . ALA A 1 208 ? 6.611 -11.850 29.150 1.00 31.53 208 ALA A CA 1
ATOM 1608 C C . ALA A 1 208 ? 8.046 -11.321 29.322 1.00 31.53 208 ALA A C 1
ATOM 1610 O O . ALA A 1 208 ? 8.542 -11.340 30.450 1.00 31.53 208 ALA A O 1
ATOM 1611 N N . PRO A 1 209 ? 8.692 -10.763 28.284 1.00 32.09 209 PRO A N 1
ATOM 1612 C CA . PRO A 1 209 ? 9.764 -9.809 28.476 1.00 32.09 209 PRO A CA 1
ATOM 1613 C C . PRO A 1 209 ? 9.187 -8.391 28.443 1.00 32.09 209 PRO A C 1
ATOM 1615 O O . PRO A 1 209 ? 8.610 -7.934 27.456 1.00 32.09 209 PRO A O 1
ATOM 1618 N N . SER A 1 210 ? 9.353 -7.701 29.562 1.00 31.36 210 SER A N 1
ATOM 1619 C CA . SER A 1 210 ? 9.256 -6.252 29.691 1.00 31.36 210 SER A CA 1
ATOM 1620 C C . SER A 1 210 ? 10.222 -5.552 28.734 1.00 31.36 210 SER A C 1
ATOM 1622 O O . SER A 1 210 ? 11.415 -5.852 28.756 1.00 31.36 210 SER A O 1
ATOM 1624 N N . TYR A 1 211 ? 9.742 -4.560 27.986 1.00 30.81 211 TYR A N 1
ATOM 1625 C CA . TYR A 1 211 ? 10.598 -3.536 27.392 1.00 30.81 211 TYR A CA 1
ATOM 1626 C C . TYR A 1 211 ? 10.189 -2.163 27.926 1.00 30.81 211 TYR A C 1
ATOM 1628 O O . TYR A 1 211 ? 9.112 -1.660 27.620 1.00 30.81 211 TYR A O 1
ATOM 1636 N N . ASN A 1 212 ? 11.071 -1.599 28.754 1.00 29.34 212 ASN A N 1
ATOM 1637 C CA . ASN A 1 212 ? 11.168 -0.166 29.016 1.00 29.34 212 ASN A CA 1
ATOM 1638 C C . ASN A 1 212 ? 11.896 0.477 27.831 1.00 29.34 212 ASN A C 1
ATOM 1640 O O . ASN A 1 212 ? 13.035 0.077 27.595 1.00 29.34 212 ASN A O 1
ATOM 1644 N N . VAL A 1 213 ? 11.268 1.443 27.154 1.00 35.59 213 VAL A N 1
ATOM 1645 C CA . VAL A 1 213 ? 11.767 2.812 26.875 1.00 35.59 213 VAL A CA 1
ATOM 1646 C C . VAL A 1 213 ? 10.547 3.692 26.616 1.00 35.59 213 VAL A C 1
ATOM 1648 O O . VAL A 1 213 ? 9.686 3.262 25.816 1.00 35.59 213 VAL A O 1
#

Organism: NCBI:txid1737510

Sequence (213 aa):
MHSSVHCDHHLPFARPSVAPPPLSRPRHPTRAATDGQVGMHFMHPAPVVPLVELAKGMHTSQQTYESARSLAQHLGKSVCVSMDRPGFLVYRLLMPLINEAFFLLSEGVGTAEDIDRSMRLGTNMQSGPLRMADNIGLDTCLYIMRTLHTQFGDSKYRPCPLLVQYVDGGLLGVKNGRGVFQYDPLIHDVIHAQQPHVNLTHNISNAAPSYNV

InterPro domains:
  IPR006108 3-hydroxyacyl-CoA dehydrogenase, C-terminal [PF00725] (87-183)
  IPR006176 3-hydroxyacyl-CoA dehydrogenase, NAD binding [PF02737] (37-82)
  IPR008927 6-phosphogluconate dehydrogenase-like, C-terminal domain superfamily [SSF48179] (86-185)
  IPR013328 6-phosphogluconate dehydrogenase, domain 2 [G3DSA:1.10.1040.10] (91-199)
  IPR036291 NAD(P)-binding domain superfamily [SSF51735] (34-82)